Protein AF-A0A7Z9T781-F1 (afdb_monomer)

Sequence (310 aa):
MMVKPLVSTSNTAQNNGEEPPVSRTFLWSWCVSLIPILLGLHAVCFWGRGIVDREARAFILNYLADRPLAAILFDPSLNDWGAYQARELSYLVDYFDAQILAGLYSQGMLLFIPASGALGLALFMTVYSAGAIRLLRLDRVSTAMLLSLFLSSMVVQASSAIFYRSAKILVSLLLLTFLFQTISLVQIDRTRRPAVWMFALLFFVGLGMVLSDRQGLFFLLLFLSLYVLWVVASPPSFRPHPQTSLSISGACVAAVLVGTVYNQVIAPSLIRNLNGYDPDFSYQNLNLENLWSIIPWQQAGQMFLHQADL

pLDDT: mean 87.89, std 14.75, range [33.62, 98.62]

Mean predicted aligned error: 8.71 Å

Foldseek 3Di:
DDD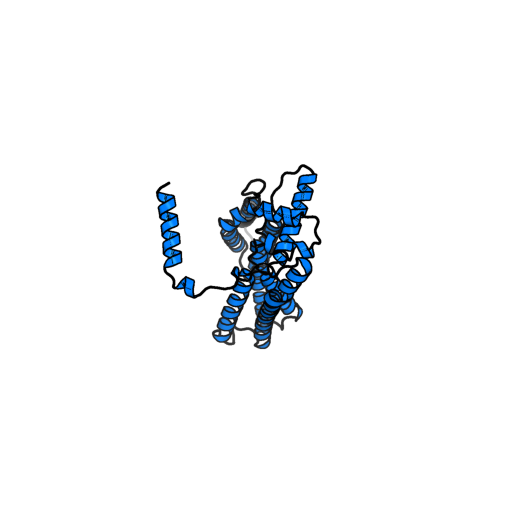DDDDDDDDPDDPDPDDDPPDPVVVVLVVLLCLLVVLLVLLQCVVPQFDQDPLNVQLLCLLPDPAPPLLSLLCCCRLVVLQDWLQSLLSVLLSVQSVVCVVCVVVVHSHQFRPLLSVLSVLQLVLQQCLCCPQVVDDSNVSSVVSSVVSPDPCSNHQSRYRSSSLVSQLSSLLSVLVSLLSVCFVVLVPDHDDPVSLVSNLVSLLSNLNNGVVSLVSLVVCLVVLVVCQVPDDPVRGGDPVSSCSNSVSSVNSNVVSVCCSPPVSQVSNCVSPVDGGDNPNVDDPPVVVVDCVVVVVVVVVVVVVVVD

Structure (mmCIF, N/CA/C/O backbone):
data_AF-A0A7Z9T781-F1
#
_entry.id   AF-A0A7Z9T781-F1
#
loop_
_atom_site.group_PDB
_atom_site.id
_atom_site.type_symbol
_atom_site.label_atom_id
_atom_site.label_alt_id
_atom_site.label_comp_id
_atom_site.label_asym_id
_atom_site.label_entity_id
_atom_site.label_seq_id
_atom_site.pdbx_PDB_ins_code
_atom_site.Cartn_x
_atom_site.Cartn_y
_atom_site.Cartn_z
_atom_site.occupancy
_atom_site.B_iso_or_equiv
_atom_site.auth_seq_id
_atom_site.auth_comp_id
_atom_site.auth_asym_id
_atom_site.auth_atom_id
_atom_site.pdbx_PDB_model_num
ATOM 1 N N . MET A 1 1 ? 74.665 6.367 -24.451 1.00 36.06 1 MET A N 1
ATOM 2 C CA . MET A 1 1 ? 75.238 7.703 -24.166 1.00 36.06 1 MET A CA 1
ATOM 3 C C . MET A 1 1 ? 74.064 8.623 -23.844 1.00 36.06 1 MET A C 1
ATOM 5 O O . MET A 1 1 ? 73.270 8.849 -24.739 1.00 36.06 1 MET A O 1
ATOM 9 N N . MET A 1 2 ? 73.710 8.929 -22.583 1.00 39.47 2 MET A N 1
ATOM 10 C CA . MET A 1 2 ? 74.419 9.819 -21.629 1.00 39.47 2 MET A CA 1
ATOM 11 C C . MET A 1 2 ? 74.893 11.089 -22.358 1.00 39.47 2 MET A C 1
ATOM 13 O O . MET A 1 2 ? 75.658 10.963 -23.302 1.00 39.47 2 MET A O 1
ATOM 17 N N . VAL A 1 3 ? 74.439 12.307 -22.042 1.00 36.44 3 VAL A N 1
ATOM 18 C CA . VAL A 1 3 ? 74.621 13.024 -20.766 1.00 36.44 3 VAL A CA 1
ATOM 19 C C . VAL A 1 3 ? 73.642 14.221 -20.694 1.00 36.44 3 VAL A C 1
ATOM 21 O O . VAL A 1 3 ? 73.500 14.959 -21.664 1.00 36.44 3 VAL A O 1
ATOM 24 N N . LYS A 1 4 ? 73.002 14.440 -19.534 1.00 37.22 4 LYS A N 1
ATOM 25 C CA . LYS A 1 4 ? 72.488 15.759 -19.095 1.00 37.22 4 LYS A CA 1
ATOM 26 C C . LYS A 1 4 ? 73.642 16.570 -18.493 1.00 37.22 4 LYS A C 1
ATOM 28 O O . LYS A 1 4 ? 74.481 15.965 -17.828 1.00 37.22 4 LYS A O 1
ATOM 33 N N . PRO A 1 5 ? 73.547 17.907 -18.485 1.00 48.28 5 PRO A N 1
ATOM 34 C CA . PRO A 1 5 ? 73.804 18.593 -17.223 1.00 48.28 5 PRO A CA 1
ATOM 35 C C . PRO A 1 5 ? 72.680 19.541 -16.785 1.00 48.28 5 PRO A C 1
ATOM 37 O O . PRO A 1 5 ? 71.941 20.111 -17.583 1.00 48.28 5 PRO A O 1
ATOM 40 N N . LEU A 1 6 ? 72.580 19.619 -15.457 1.00 38.97 6 LEU A N 1
ATOM 41 C CA . LEU A 1 6 ? 71.803 20.525 -14.613 1.00 38.97 6 LEU A CA 1
ATOM 42 C C . LEU A 1 6 ? 72.206 22.001 -14.789 1.00 38.97 6 LEU A C 1
ATOM 44 O O . LEU A 1 6 ? 73.343 22.277 -15.156 1.00 38.97 6 LEU A O 1
ATOM 48 N N . VAL A 1 7 ? 71.311 22.911 -14.371 1.00 38.75 7 VAL A N 1
ATOM 49 C CA . VAL A 1 7 ? 71.432 23.867 -13.227 1.00 38.75 7 VAL A CA 1
ATOM 50 C C . VAL A 1 7 ? 70.300 24.912 -13.392 1.00 38.75 7 VAL A C 1
ATOM 52 O O . VAL A 1 7 ? 70.184 25.514 -14.450 1.00 38.75 7 VAL A O 1
ATOM 55 N N . SER A 1 8 ? 69.270 24.893 -12.526 1.00 36.19 8 SER A N 1
ATOM 56 C CA . SER A 1 8 ? 69.010 25.806 -11.375 1.00 36.19 8 SER A CA 1
ATOM 57 C C . SER A 1 8 ? 68.773 27.266 -11.807 1.00 36.19 8 SER A C 1
ATOM 59 O O . SER A 1 8 ? 69.620 27.826 -12.484 1.00 36.19 8 SER A O 1
ATOM 61 N N . THR A 1 9 ? 67.661 27.932 -11.475 1.00 36.81 9 THR A N 1
ATOM 62 C CA . THR A 1 9 ? 67.331 28.350 -10.102 1.00 36.81 9 THR A CA 1
ATOM 63 C C . THR A 1 9 ? 65.843 28.670 -9.871 1.00 36.81 9 THR A C 1
ATOM 65 O O . THR A 1 9 ? 65.147 29.213 -10.721 1.00 36.81 9 THR A O 1
ATOM 68 N N . SER A 1 10 ? 65.411 28.343 -8.647 1.00 37.09 10 SER A N 1
ATOM 69 C CA . SER A 1 10 ? 64.439 29.037 -7.786 1.00 37.09 10 SER A CA 1
ATOM 70 C C . SER A 1 10 ? 63.125 29.564 -8.380 1.00 37.09 10 SER A C 1
ATOM 72 O O . SER A 1 10 ? 63.068 30.663 -8.921 1.00 37.09 10 SER A O 1
ATOM 74 N N . ASN A 1 11 ? 62.026 28.895 -8.030 1.00 33.62 11 ASN A N 1
ATOM 75 C CA . ASN A 1 11 ? 60.865 29.625 -7.530 1.00 33.62 11 ASN A CA 1
ATOM 76 C C . ASN A 1 11 ? 60.331 28.930 -6.277 1.00 33.62 11 ASN A C 1
ATOM 78 O O . ASN A 1 11 ? 59.650 27.909 -6.322 1.00 33.62 11 ASN A O 1
ATOM 82 N N . THR A 1 12 ? 60.707 29.506 -5.141 1.00 43.59 12 THR A N 1
ATOM 83 C CA . THR A 1 12 ? 60.041 29.384 -3.849 1.00 43.59 12 THR A CA 1
ATOM 84 C C . THR A 1 12 ? 58.611 29.905 -3.980 1.00 43.59 12 THR A C 1
ATOM 86 O O . THR A 1 12 ? 58.350 31.078 -3.729 1.00 43.59 12 THR A O 1
ATOM 89 N N . ALA A 1 13 ? 57.682 29.042 -4.385 1.00 40.69 13 ALA A N 1
ATOM 90 C CA . ALA A 1 13 ? 56.260 29.268 -4.177 1.00 40.69 13 ALA A CA 1
ATOM 91 C C . ALA A 1 13 ? 55.859 28.539 -2.894 1.00 40.69 13 ALA A C 1
ATOM 93 O O . ALA A 1 13 ? 55.728 27.319 -2.852 1.00 40.69 13 ALA A O 1
ATOM 94 N N . GLN A 1 14 ? 55.806 29.346 -1.839 1.00 38.28 14 GLN A N 1
ATOM 95 C CA . GLN A 1 14 ? 55.077 29.179 -0.590 1.00 38.28 14 GLN A CA 1
ATOM 96 C C . GLN A 1 14 ? 54.253 27.894 -0.453 1.00 38.28 14 GLN A C 1
ATOM 98 O O . GLN A 1 14 ? 53.193 27.715 -1.048 1.00 38.28 14 GLN A O 1
ATOM 103 N N . ASN A 1 15 ? 54.736 27.065 0.463 1.00 45.91 15 ASN A N 1
ATOM 104 C CA . ASN A 1 15 ? 53.968 26.066 1.177 1.00 45.91 15 ASN A CA 1
ATOM 105 C C . ASN A 1 15 ? 52.980 26.809 2.103 1.00 45.91 15 ASN A C 1
ATOM 107 O O . ASN A 1 15 ? 53.248 27.000 3.288 1.00 45.91 15 ASN A O 1
ATOM 111 N N . ASN A 1 16 ? 51.884 27.325 1.542 1.00 38.62 16 ASN A N 1
ATOM 112 C CA . ASN A 1 16 ? 50.759 27.807 2.334 1.00 38.62 16 ASN A CA 1
ATOM 113 C C . ASN A 1 16 ? 49.963 26.574 2.749 1.00 38.62 16 ASN A C 1
ATOM 115 O O . ASN A 1 16 ? 49.390 25.891 1.903 1.00 38.62 16 ASN A O 1
ATOM 119 N N . GLY A 1 17 ? 49.985 26.273 4.047 1.00 45.75 17 GLY A N 1
ATOM 120 C CA . GLY A 1 17 ? 49.171 25.238 4.673 1.00 45.75 17 GLY A CA 1
ATOM 121 C C . GLY A 1 17 ? 47.685 25.570 4.595 1.00 45.75 17 GLY A C 1
ATOM 122 O O . GLY A 1 17 ? 47.066 25.893 5.602 1.00 45.75 17 GLY A O 1
ATOM 123 N N . GLU A 1 18 ? 47.113 25.498 3.399 1.00 43.81 18 GLU A N 1
ATOM 124 C CA . GLU A 1 18 ? 45.681 25.327 3.237 1.00 43.81 18 GLU A CA 1
ATOM 125 C C . GLU A 1 18 ? 45.396 23.842 3.442 1.00 43.81 18 GLU A C 1
ATOM 127 O O . GLU A 1 18 ? 45.729 22.994 2.610 1.00 43.81 18 GLU A O 1
ATOM 132 N N . GLU A 1 19 ? 44.815 23.518 4.599 1.00 52.31 19 GLU A N 1
ATOM 133 C CA . GLU A 1 19 ? 44.080 22.269 4.762 1.00 52.31 19 GLU A CA 1
ATOM 134 C C . GLU A 1 19 ? 43.200 22.065 3.517 1.00 52.31 19 GLU A C 1
ATOM 136 O O . GLU A 1 19 ? 42.568 23.028 3.06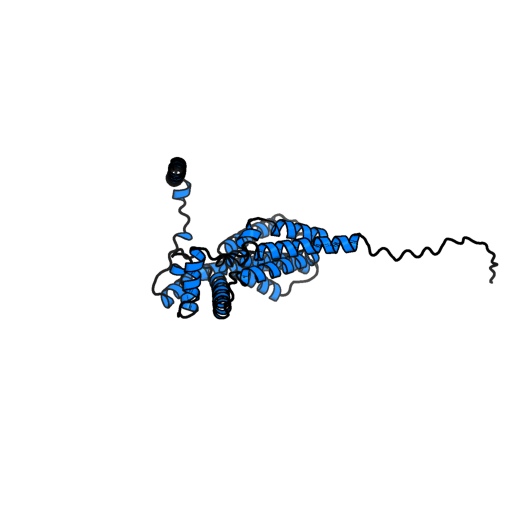2 1.00 52.31 19 GLU A O 1
ATOM 141 N N . PRO A 1 20 ? 43.151 20.852 2.929 1.00 49.38 20 PRO A N 1
ATOM 142 C CA . PRO A 1 20 ? 42.294 20.613 1.777 1.00 49.38 20 PRO A CA 1
ATOM 143 C C . PRO A 1 20 ? 40.885 21.057 2.172 1.00 49.38 20 PRO A C 1
ATOM 145 O O . PRO A 1 20 ? 40.420 20.635 3.235 1.00 49.38 20 PRO A O 1
ATOM 148 N N . PRO A 1 21 ? 40.209 21.921 1.391 1.00 51.44 21 PRO A N 1
ATOM 149 C CA . PRO A 1 21 ? 38.931 22.467 1.803 1.00 51.44 21 PRO A CA 1
ATOM 150 C C . PRO A 1 21 ? 38.000 21.284 2.014 1.00 51.44 21 PRO A C 1
ATOM 152 O O . PRO A 1 21 ? 37.588 20.638 1.047 1.00 51.44 21 PRO A O 1
ATOM 155 N N . VAL A 1 22 ? 37.689 20.970 3.275 1.00 53.59 22 VAL A N 1
ATOM 156 C CA . VAL A 1 22 ? 36.595 20.067 3.613 1.00 53.59 22 VAL A CA 1
ATOM 157 C C . VAL A 1 22 ? 35.372 20.747 3.025 1.00 53.59 22 VAL A C 1
ATOM 159 O O . VAL A 1 22 ? 34.900 21.786 3.482 1.00 53.59 22 VAL A O 1
ATOM 162 N N . SER A 1 23 ? 35.028 20.243 1.848 1.00 55.91 23 SER A N 1
ATOM 163 C CA . SER A 1 23 ? 34.447 21.049 0.789 1.00 55.91 23 SER A CA 1
ATOM 164 C C . SER A 1 23 ? 33.097 21.606 1.220 1.00 55.91 23 SER A C 1
ATOM 166 O O . SER A 1 23 ? 32.270 20.882 1.775 1.00 55.91 23 SER A O 1
ATOM 168 N N . ARG A 1 24 ? 32.832 22.886 0.939 1.00 60.41 24 ARG A N 1
ATOM 169 C CA . ARG A 1 24 ? 31.509 23.501 1.162 1.00 60.41 24 ARG A CA 1
ATOM 170 C C . ARG A 1 24 ? 30.367 22.651 0.577 1.00 60.41 24 ARG A C 1
ATOM 172 O O . ARG A 1 24 ? 29.268 22.638 1.119 1.00 60.41 24 ARG A O 1
ATOM 179 N N . THR A 1 25 ? 30.646 21.889 -0.480 1.00 64.94 25 THR A N 1
ATOM 180 C CA . THR A 1 25 ? 29.753 20.907 -1.109 1.00 64.94 25 THR A CA 1
ATOM 181 C C . THR A 1 25 ? 29.435 19.693 -0.226 1.00 64.94 25 THR A C 1
ATOM 183 O O . THR A 1 25 ? 28.304 19.210 -0.257 1.00 64.94 25 THR A O 1
ATOM 186 N N . PHE A 1 26 ? 30.373 19.216 0.596 1.00 69.75 26 PHE A N 1
ATOM 187 C CA . PHE A 1 26 ? 30.135 18.130 1.552 1.00 69.75 26 PHE A CA 1
ATOM 188 C C . PHE A 1 26 ? 29.195 18.574 2.678 1.00 69.75 26 PHE A C 1
ATOM 190 O O . PHE A 1 26 ? 28.173 17.929 2.902 1.00 69.75 26 PHE A O 1
ATOM 197 N N . LEU A 1 27 ? 29.480 19.711 3.324 1.00 74.81 27 LEU A N 1
ATOM 198 C CA . LEU A 1 27 ? 28.614 20.283 4.366 1.00 74.81 27 LEU A CA 1
ATOM 199 C C . LEU A 1 27 ? 27.205 20.585 3.833 1.00 74.81 27 LEU A C 1
ATOM 201 O O . LEU A 1 27 ? 26.216 20.236 4.471 1.00 74.81 27 LEU A O 1
ATOM 205 N N . TRP A 1 28 ? 27.106 21.145 2.624 1.00 79.50 28 TRP A N 1
ATOM 206 C CA . TRP A 1 28 ? 25.825 21.396 1.962 1.00 79.50 28 TRP A CA 1
ATOM 207 C C . TRP A 1 28 ? 25.012 20.115 1.730 1.00 79.50 28 TRP A C 1
ATOM 209 O O . TRP A 1 28 ? 23.820 20.072 2.036 1.00 79.50 28 TRP A O 1
ATOM 219 N N . SER A 1 29 ? 25.652 19.040 1.257 1.00 76.69 29 SER A N 1
ATOM 220 C CA . SER A 1 29 ? 24.980 17.751 1.057 1.00 76.69 29 SER A CA 1
ATOM 221 C C . SER A 1 29 ? 24.452 17.155 2.365 1.00 76.69 29 SER A C 1
ATOM 223 O O . SER A 1 29 ? 23.397 16.516 2.349 1.00 76.69 29 SER A O 1
ATOM 225 N N . TRP A 1 30 ? 25.159 17.342 3.482 1.00 80.38 30 TRP A N 1
ATOM 226 C CA . TRP A 1 30 ? 24.695 16.901 4.800 1.00 80.38 30 TRP A CA 1
ATOM 227 C C . TRP A 1 30 ? 23.497 17.715 5.278 1.00 80.38 30 TRP A C 1
ATOM 229 O O . TRP A 1 30 ? 22.483 17.126 5.649 1.00 80.38 30 TRP A O 1
ATOM 239 N N . CYS A 1 31 ? 23.565 19.046 5.186 1.00 83.38 31 CYS A N 1
ATOM 240 C CA . CYS A 1 31 ? 22.454 19.927 5.552 1.00 83.38 31 CYS A CA 1
ATOM 241 C C . CYS A 1 31 ? 21.182 19.602 4.759 1.00 83.38 31 CYS A C 1
ATOM 243 O O . CYS A 1 31 ? 20.104 19.483 5.335 1.00 83.38 31 CYS A O 1
ATOM 245 N N . VAL A 1 32 ? 21.308 19.381 3.449 1.00 88.25 32 VAL A N 1
ATOM 246 C CA . VAL A 1 32 ? 20.175 19.012 2.590 1.00 88.25 32 VAL A CA 1
ATOM 247 C C . VAL A 1 32 ? 19.591 17.644 2.961 1.00 88.25 32 VAL A C 1
ATOM 249 O O . VAL A 1 32 ? 18.375 17.469 2.935 1.00 88.25 32 VAL A O 1
ATOM 252 N N . SER A 1 33 ? 20.430 16.683 3.356 1.00 86.62 33 SER A N 1
ATOM 253 C CA . SER A 1 33 ? 19.971 15.340 3.745 1.00 86.62 33 SER A CA 1
ATOM 254 C C . SER A 1 33 ? 19.210 15.327 5.079 1.00 86.62 33 SER A C 1
ATOM 256 O O . SER A 1 33 ? 18.437 14.404 5.325 1.00 86.62 33 SER A O 1
ATOM 258 N N . LEU A 1 34 ? 19.385 16.350 5.926 1.00 92.56 34 LEU A N 1
ATOM 259 C CA . LEU A 1 34 ? 18.652 16.490 7.190 1.00 92.56 34 LEU A CA 1
ATOM 260 C C . LEU A 1 34 ? 17.208 16.962 6.995 1.00 92.56 34 LEU A C 1
ATOM 262 O O . LEU A 1 34 ? 16.340 16.580 7.773 1.00 92.56 34 LEU A O 1
ATOM 266 N N . ILE A 1 35 ? 16.926 17.749 5.954 1.00 94.94 35 ILE A N 1
ATOM 267 C CA . ILE A 1 35 ? 15.589 18.309 5.695 1.00 94.94 35 ILE A CA 1
ATOM 268 C C . ILE A 1 35 ? 14.496 17.226 5.630 1.00 94.94 35 ILE A C 1
ATOM 270 O O . ILE A 1 35 ? 13.528 17.337 6.385 1.00 94.94 35 ILE A O 1
ATOM 274 N N . PRO A 1 36 ? 14.614 16.155 4.815 1.00 96.00 36 PRO A N 1
ATOM 275 C CA . PRO A 1 36 ? 13.577 15.129 4.773 1.00 96.00 36 PRO A CA 1
ATOM 276 C C . PRO A 1 36 ? 13.447 14.374 6.105 1.00 96.00 36 PRO A C 1
ATOM 278 O O . PRO A 1 36 ? 12.346 13.968 6.458 1.00 96.00 36 PRO A O 1
ATOM 281 N N . ILE A 1 37 ? 14.529 14.226 6.880 1.00 95.56 37 ILE A N 1
ATOM 282 C CA . ILE A 1 37 ? 14.480 13.619 8.223 1.00 95.56 37 ILE A CA 1
ATOM 283 C C . ILE A 1 37 ? 13.648 14.489 9.165 1.00 95.56 37 ILE A C 1
ATOM 285 O O . ILE A 1 37 ? 12.747 13.982 9.828 1.00 95.56 37 ILE A O 1
ATOM 289 N N . LEU A 1 38 ? 13.899 15.798 9.186 1.00 95.88 38 LEU A N 1
ATOM 290 C CA . LEU A 1 38 ? 13.145 16.742 10.010 1.00 95.88 38 LEU A CA 1
ATOM 291 C C . LEU A 1 38 ? 11.669 16.800 9.603 1.00 95.88 38 LEU A C 1
ATOM 293 O O . LEU A 1 38 ? 10.805 16.790 10.474 1.00 95.88 38 LEU A O 1
ATOM 297 N N . LEU A 1 39 ? 11.367 16.796 8.301 1.00 96.12 39 LEU A N 1
ATOM 298 C CA . LEU A 1 39 ? 9.987 16.761 7.805 1.00 96.12 39 LEU A CA 1
ATOM 299 C C . LEU A 1 39 ? 9.278 15.444 8.142 1.00 96.12 39 LEU A C 1
ATOM 301 O O . LEU A 1 39 ? 8.095 15.465 8.473 1.00 96.12 39 LEU A O 1
ATOM 305 N N . GLY A 1 40 ? 9.983 14.311 8.077 1.00 94.69 40 GLY A N 1
ATOM 306 C CA . GLY A 1 40 ? 9.448 13.011 8.483 1.00 94.69 40 GLY A CA 1
ATOM 307 C C . GLY A 1 40 ? 9.147 12.958 9.982 1.00 94.69 40 GLY A C 1
ATOM 308 O O . GLY A 1 40 ? 8.057 12.554 10.377 1.00 94.69 40 GLY A O 1
ATOM 309 N N . LEU A 1 41 ? 10.072 13.444 10.817 1.00 94.25 41 LEU A N 1
ATOM 310 C CA . LEU A 1 41 ? 9.856 13.576 12.261 1.00 94.25 41 LEU A CA 1
ATOM 311 C C . LEU A 1 41 ? 8.692 14.520 12.573 1.00 94.25 41 LEU A C 1
ATOM 313 O O . LEU A 1 41 ? 7.859 14.205 13.418 1.00 94.25 41 LEU A O 1
ATOM 317 N N . HIS A 1 42 ? 8.601 15.648 11.868 1.00 94.38 42 HIS A N 1
ATOM 318 C CA . HIS A 1 42 ? 7.492 16.580 12.025 1.00 94.38 42 HIS A CA 1
ATOM 319 C C . HIS A 1 42 ? 6.154 15.941 11.639 1.00 94.38 42 HIS A C 1
ATOM 321 O O . HIS A 1 42 ? 5.194 16.124 12.369 1.00 94.38 42 HIS A O 1
ATOM 327 N N . ALA A 1 43 ? 6.086 15.130 10.577 1.00 92.12 43 ALA A N 1
ATOM 328 C CA . ALA A 1 43 ? 4.853 14.435 10.194 1.00 92.12 43 ALA A CA 1
ATOM 329 C C . ALA A 1 43 ? 4.375 13.458 11.280 1.00 92.12 43 ALA A C 1
ATOM 331 O O . ALA A 1 43 ? 3.185 13.366 11.573 1.00 92.12 43 ALA A O 1
ATOM 332 N N . VAL A 1 44 ? 5.311 12.745 11.911 1.00 91.00 44 VAL A N 1
ATOM 333 C CA . VAL A 1 44 ? 5.019 11.815 13.012 1.00 91.00 44 VAL A CA 1
ATOM 334 C C . VAL A 1 44 ? 4.594 12.565 14.281 1.00 91.00 44 VAL A C 1
ATOM 336 O O . VAL A 1 44 ? 3.702 12.118 14.998 1.00 91.00 44 VAL A O 1
ATOM 339 N N . CYS A 1 45 ? 5.187 13.731 14.537 1.00 90.69 45 CYS A N 1
ATOM 340 C CA . CYS A 1 45 ? 4.916 14.557 15.714 1.00 90.69 45 CYS A CA 1
ATOM 341 C C . CYS A 1 45 ? 3.916 15.697 15.455 1.00 90.69 45 CYS A C 1
ATOM 343 O O . CYS A 1 45 ? 3.752 16.554 16.323 1.00 90.69 45 CYS A O 1
ATOM 345 N N . PHE A 1 46 ? 3.253 15.739 14.294 1.00 89.69 46 PHE A N 1
ATOM 346 C CA . PHE A 1 46 ? 2.456 16.893 13.851 1.00 89.69 46 PHE A CA 1
ATOM 347 C C . PHE A 1 46 ? 1.342 17.227 14.848 1.00 89.69 46 PHE A C 1
ATOM 349 O O . PHE A 1 46 ? 1.148 18.377 15.233 1.00 89.69 46 PHE A O 1
ATOM 356 N N . TRP A 1 47 ? 0.663 16.189 15.341 1.00 87.81 47 TRP A N 1
ATOM 357 C CA . TRP A 1 47 ? -0.371 16.281 16.376 1.00 87.81 47 TRP A CA 1
ATOM 358 C C . TRP A 1 47 ? 0.197 16.173 17.803 1.00 87.81 47 TRP A C 1
ATOM 360 O O . TRP A 1 47 ? -0.502 15.792 18.740 1.00 87.81 47 TRP A O 1
ATOM 370 N N . GLY A 1 48 ? 1.491 16.447 17.988 1.00 88.12 48 GLY A N 1
ATOM 371 C CA . GLY A 1 48 ? 2.217 16.296 19.246 1.00 88.12 48 GLY A CA 1
ATOM 372 C C . GLY A 1 48 ? 2.386 14.831 19.640 1.00 88.12 48 GLY A C 1
ATOM 373 O O . GLY A 1 48 ? 3.414 14.220 19.367 1.00 88.12 48 GLY A O 1
ATOM 374 N N . ARG A 1 49 ? 1.368 14.264 20.292 1.00 83.88 49 ARG A N 1
ATOM 375 C CA . ARG A 1 49 ? 1.352 12.864 20.750 1.00 83.88 49 ARG A CA 1
ATOM 376 C C . ARG A 1 49 ? 0.500 11.955 19.863 1.00 83.88 49 ARG A C 1
ATOM 378 O O . ARG A 1 49 ? 0.265 10.820 20.252 1.00 83.88 49 ARG A O 1
ATOM 385 N N . GLY A 1 50 ? 0.064 12.440 18.701 1.00 82.00 50 GLY A N 1
ATOM 386 C CA . GLY A 1 50 ? -0.879 11.754 17.816 1.00 82.00 50 GLY A CA 1
ATOM 387 C C . GLY A 1 50 ? -2.335 12.053 18.169 1.00 82.00 50 GLY A C 1
ATOM 388 O O . GLY A 1 50 ? -2.623 12.653 19.208 1.00 82.00 50 GLY A O 1
ATOM 389 N N . ILE A 1 51 ? -3.252 11.672 17.279 1.00 84.31 51 ILE A N 1
ATOM 390 C CA . ILE A 1 51 ? -4.682 11.965 17.418 1.00 84.31 51 ILE A CA 1
ATOM 391 C C . ILE A 1 51 ? -5.526 10.694 17.302 1.00 84.31 51 ILE A C 1
ATOM 393 O O . ILE A 1 51 ? -5.338 9.866 16.409 1.00 84.31 51 ILE A O 1
ATOM 397 N N . VAL A 1 52 ? -6.486 10.568 18.217 1.00 83.12 52 VAL A N 1
ATOM 398 C CA . VAL A 1 52 ? -7.555 9.566 18.176 1.00 83.12 52 VAL A CA 1
ATOM 399 C C . VAL A 1 52 ? -8.858 10.331 18.018 1.00 83.12 52 VAL A C 1
ATOM 401 O O . VAL A 1 52 ? -9.355 10.933 18.970 1.00 83.12 52 VAL A O 1
ATOM 404 N N . ASP A 1 53 ? -9.381 10.361 16.799 1.00 84.69 53 ASP A N 1
ATOM 405 C CA . ASP A 1 53 ? -10.682 10.958 16.526 1.00 84.69 53 ASP A CA 1
ATOM 406 C C . ASP A 1 53 ? -11.829 9.985 16.876 1.00 84.69 53 ASP A C 1
ATOM 408 O O . ASP A 1 53 ? -11.638 8.895 17.433 1.00 84.69 53 ASP A O 1
ATOM 412 N N . ARG A 1 54 ? -13.064 10.403 16.587 1.00 85.00 54 ARG A N 1
ATOM 413 C CA . ARG A 1 54 ? -14.260 9.601 16.872 1.00 85.00 54 ARG A CA 1
ATOM 414 C C . ARG A 1 54 ? -14.274 8.276 16.101 1.00 85.00 54 ARG A C 1
ATOM 416 O O . ARG A 1 54 ? -14.759 7.283 16.639 1.00 85.00 54 ARG A O 1
ATOM 423 N N . GLU A 1 55 ? -13.772 8.277 14.872 1.00 84.19 55 GLU A N 1
ATOM 424 C CA . GLU A 1 55 ? -13.707 7.106 13.998 1.00 84.19 55 GLU A CA 1
ATOM 425 C C . GLU A 1 55 ? -12.642 6.121 14.503 1.00 84.19 55 GLU A C 1
ATOM 427 O O . GLU A 1 55 ? -12.959 4.965 14.784 1.00 84.19 55 GLU A O 1
ATOM 432 N N . ALA A 1 56 ? -11.431 6.613 14.781 1.00 85.94 56 ALA A N 1
ATOM 433 C CA . ALA A 1 56 ? -10.336 5.862 15.388 1.00 85.94 56 ALA A CA 1
ATOM 434 C C . ALA A 1 56 ? -10.772 5.123 16.648 1.00 85.94 56 ALA A C 1
ATOM 436 O O . ALA A 1 56 ? -10.429 3.959 16.845 1.00 85.94 56 ALA A O 1
ATOM 437 N N . ARG A 1 57 ? -11.551 5.792 17.504 1.00 88.38 57 ARG A N 1
ATOM 438 C CA . ARG A 1 57 ? -12.046 5.194 18.742 1.00 88.38 57 ARG A CA 1
ATOM 439 C C . ARG A 1 57 ? -12.908 3.960 18.475 1.00 88.38 57 ARG A C 1
ATOM 441 O O . ARG A 1 57 ? -12.761 2.977 19.196 1.00 88.38 57 ARG A O 1
ATOM 448 N N . ALA A 1 58 ? -13.795 4.001 17.481 1.00 88.62 58 ALA A N 1
ATOM 449 C CA . ALA A 1 58 ? -14.652 2.863 17.152 1.00 88.62 58 ALA A CA 1
ATOM 450 C C . ALA A 1 58 ? -13.817 1.653 16.704 1.00 88.62 58 ALA A C 1
ATOM 452 O O . ALA A 1 58 ? -14.030 0.544 17.192 1.00 88.62 58 ALA A O 1
ATOM 453 N N . PHE A 1 59 ? -12.810 1.886 15.861 1.00 90.62 59 PHE A N 1
ATOM 454 C CA . PHE A 1 59 ? -11.928 0.829 15.371 1.00 90.62 59 PHE A CA 1
ATOM 455 C C . PHE A 1 59 ? -11.022 0.259 16.464 1.00 90.62 59 PHE A C 1
ATOM 457 O O . PHE A 1 59 ? -10.935 -0.956 16.611 1.00 90.62 59 PHE A O 1
ATOM 464 N N . ILE A 1 60 ? -10.407 1.110 17.293 1.00 91.31 60 ILE A N 1
ATOM 465 C CA . ILE A 1 60 ? -9.568 0.666 18.418 1.00 91.31 60 ILE A CA 1
ATOM 466 C C . ILE A 1 60 ? -10.370 -0.224 19.373 1.00 91.31 60 ILE A C 1
ATOM 468 O O . ILE A 1 60 ? -9.867 -1.255 19.811 1.00 91.31 60 ILE A O 1
ATOM 472 N N . LEU A 1 61 ? -11.625 0.132 19.670 1.00 91.81 61 LEU A N 1
ATOM 473 C CA . LEU A 1 61 ? -12.487 -0.699 20.513 1.00 91.81 61 LEU A CA 1
ATOM 474 C C . LEU A 1 61 ? -12.754 -2.075 19.892 1.00 91.81 61 LEU A C 1
ATOM 476 O O . LEU A 1 61 ? -12.762 -3.060 20.625 1.00 91.81 61 LEU A O 1
ATOM 480 N N . ASN A 1 62 ? -12.926 -2.163 18.569 1.00 93.62 62 ASN A N 1
ATOM 481 C CA . ASN A 1 62 ? -13.040 -3.453 17.888 1.00 93.62 62 ASN A CA 1
ATOM 482 C C . ASN A 1 62 ? -11.729 -4.256 17.957 1.00 93.62 62 ASN A C 1
ATOM 484 O O . ASN A 1 62 ? -11.746 -5.436 18.295 1.00 93.62 62 ASN A O 1
ATOM 488 N N . TYR A 1 63 ? -10.583 -3.624 17.693 1.00 94.81 63 TYR A N 1
ATOM 489 C CA . TYR A 1 63 ? -9.279 -4.300 17.694 1.00 94.81 63 TYR A CA 1
ATOM 490 C C . TYR A 1 63 ? -8.822 -4.778 19.076 1.00 94.81 63 TYR A C 1
ATOM 492 O O . TYR A 1 63 ? -8.004 -5.693 19.165 1.00 94.81 63 TYR A O 1
ATOM 500 N N . LEU A 1 64 ? -9.343 -4.172 20.142 1.00 94.56 64 LEU A N 1
ATOM 501 C CA . LEU A 1 64 ? -9.101 -4.573 21.528 1.00 94.56 64 LEU A CA 1
ATOM 502 C C . LEU A 1 64 ? -10.214 -5.464 22.100 1.00 94.56 64 LEU A C 1
ATOM 504 O O . LEU A 1 64 ? -10.160 -5.815 23.279 1.00 94.56 64 LEU A O 1
ATOM 508 N N . ALA A 1 65 ? -11.228 -5.814 21.304 1.00 93.62 65 ALA A N 1
ATOM 509 C CA . ALA A 1 65 ? -12.299 -6.692 21.748 1.00 93.62 65 ALA A CA 1
ATOM 510 C C . ALA A 1 65 ? -11.779 -8.114 21.996 1.00 93.62 65 ALA A C 1
ATOM 512 O O . ALA A 1 65 ? -10.912 -8.613 21.278 1.00 93.62 65 ALA A O 1
ATOM 513 N N . ASP A 1 66 ? -12.366 -8.796 22.980 1.00 93.56 66 ASP A N 1
ATOM 514 C CA . ASP A 1 66 ? -12.070 -10.199 23.283 1.00 93.56 66 ASP A CA 1
ATOM 515 C C . ASP A 1 66 ? -12.761 -11.127 22.268 1.00 93.56 66 ASP A C 1
ATOM 517 O O . ASP A 1 66 ? -13.792 -11.748 22.528 1.00 93.56 66 ASP A O 1
ATOM 521 N N . ARG A 1 67 ? -12.243 -11.123 21.037 1.00 93.88 67 ARG A N 1
ATOM 522 C CA . ARG A 1 67 ? -12.728 -11.917 19.904 1.00 93.88 67 ARG A CA 1
ATOM 523 C C . ARG A 1 67 ? -11.544 -12.554 19.174 1.00 93.88 67 ARG A C 1
ATOM 525 O O . ARG A 1 67 ? -10.447 -11.996 19.169 1.00 93.88 67 ARG A O 1
ATOM 532 N N . PRO A 1 68 ? -11.742 -13.698 18.496 1.00 95.25 68 PRO A N 1
ATOM 533 C CA . PRO A 1 68 ? -10.701 -14.276 17.654 1.00 95.25 68 PRO A CA 1
ATOM 534 C C . PRO A 1 68 ? -10.219 -13.273 16.598 1.00 95.25 68 PRO A C 1
ATOM 536 O O . PRO A 1 68 ? -11.041 -12.645 15.931 1.00 95.25 68 PRO A O 1
ATOM 539 N N . LEU A 1 69 ? -8.900 -13.180 16.384 1.00 95.88 69 LEU A N 1
ATOM 540 C CA . LEU A 1 69 ? -8.293 -12.229 15.439 1.00 95.88 69 LEU A CA 1
ATOM 541 C C . LEU A 1 69 ? -8.954 -12.274 14.055 1.00 95.88 69 LEU A C 1
ATOM 543 O O . LEU A 1 69 ? -9.282 -11.238 13.494 1.00 95.88 69 LEU A O 1
ATOM 547 N N . ALA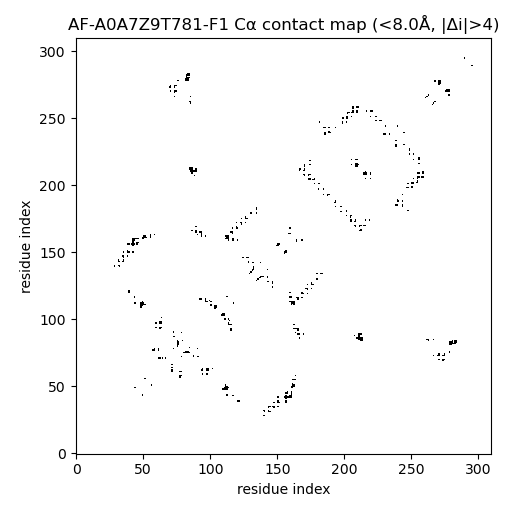 A 1 70 ? -9.202 -13.470 13.515 1.00 95.81 70 ALA A N 1
ATOM 548 C CA . ALA A 1 70 ? -9.865 -13.606 12.221 1.00 95.81 70 ALA A CA 1
ATOM 549 C C . ALA A 1 70 ? -11.267 -12.969 12.218 1.00 95.81 70 ALA A C 1
ATOM 551 O O . ALA A 1 70 ? -11.613 -12.273 11.273 1.00 95.81 70 ALA A O 1
ATOM 552 N N . ALA A 1 71 ? -12.053 -13.146 13.283 1.00 95.19 71 ALA A N 1
ATOM 553 C CA . ALA A 1 71 ? -13.373 -12.532 13.379 1.00 95.19 71 ALA A CA 1
ATOM 554 C C . ALA A 1 71 ? -13.282 -11.001 13.429 1.00 95.19 71 ALA A C 1
ATOM 556 O O . ALA A 1 71 ? -14.111 -10.352 12.810 1.00 95.19 71 ALA A O 1
ATOM 557 N N . ILE A 1 72 ? -12.261 -10.443 14.093 1.00 95.75 72 ILE A N 1
ATOM 558 C CA . ILE A 1 72 ? -11.998 -8.994 14.155 1.00 95.75 72 ILE A CA 1
ATOM 559 C C . ILE A 1 72 ? -11.610 -8.436 12.780 1.00 95.75 72 ILE A C 1
ATOM 561 O O . ILE A 1 72 ? -12.132 -7.403 12.366 1.00 95.75 72 ILE A O 1
ATOM 565 N N . LEU A 1 73 ? -10.687 -9.098 12.074 1.00 95.50 73 LEU A N 1
ATOM 566 C CA . LEU A 1 73 ? -10.196 -8.632 10.773 1.00 95.50 73 LEU A CA 1
ATOM 567 C C . LEU A 1 73 ? -11.289 -8.705 9.704 1.00 95.50 73 LEU A C 1
ATOM 569 O O . LEU A 1 73 ? -11.457 -7.770 8.931 1.00 95.50 73 LEU A O 1
ATOM 573 N N . PHE A 1 74 ? -12.067 -9.785 9.688 1.00 95.94 74 PHE A N 1
ATOM 574 C CA . PHE A 1 74 ? -13.148 -9.995 8.726 1.00 95.94 74 PHE A CA 1
ATOM 575 C C . PHE A 1 74 ? -14.489 -9.419 9.217 1.00 95.94 74 PHE A C 1
ATOM 577 O O . PHE A 1 74 ? -15.533 -10.037 9.020 1.00 95.94 74 PHE A O 1
ATOM 584 N N . ASP A 1 75 ? -14.480 -8.247 9.860 1.00 94.31 75 ASP A N 1
ATOM 585 C CA . ASP A 1 75 ? -15.687 -7.568 10.356 1.00 94.31 75 ASP A CA 1
ATOM 586 C C . ASP A 1 75 ? -15.888 -6.182 9.714 1.00 94.31 75 ASP A C 1
ATOM 588 O O . ASP A 1 75 ? -15.646 -5.154 10.356 1.00 94.31 75 ASP A O 1
ATOM 592 N N . PRO A 1 76 ? -16.336 -6.105 8.446 1.00 92.06 76 PRO A N 1
ATOM 593 C CA . PRO A 1 76 ? -16.593 -4.820 7.794 1.00 92.06 76 PRO A CA 1
ATOM 594 C C . PRO A 1 76 ? -17.667 -3.982 8.497 1.00 92.06 76 PRO A C 1
ATOM 596 O O . PRO A 1 76 ? -17.647 -2.760 8.369 1.00 92.06 76 PRO A O 1
ATOM 599 N N . SER A 1 77 ? -18.575 -4.588 9.273 1.00 91.19 77 SER A N 1
ATOM 600 C CA . SER A 1 77 ? -19.559 -3.839 10.067 1.00 91.19 77 SER A CA 1
ATOM 601 C C . SER A 1 77 ? -18.890 -2.866 11.041 1.00 91.19 77 SER A C 1
ATOM 603 O O . SER A 1 77 ? -19.343 -1.729 11.187 1.00 91.19 77 SER A O 1
ATOM 605 N N . LEU A 1 78 ? -17.764 -3.279 11.628 1.00 91.19 78 LEU A N 1
ATOM 606 C CA . LEU A 1 78 ? -17.003 -2.478 12.578 1.00 91.19 78 LEU A CA 1
ATOM 607 C C . LEU A 1 78 ? -15.809 -1.772 11.939 1.00 91.19 78 LEU A C 1
ATOM 609 O O . LEU A 1 78 ? -15.517 -0.658 12.352 1.00 91.19 78 LEU A O 1
ATOM 613 N N . ASN A 1 79 ? -15.161 -2.363 10.930 1.00 90.81 79 ASN A N 1
ATOM 614 C CA . ASN A 1 79 ? -13.949 -1.805 10.310 1.00 90.81 79 ASN A CA 1
ATOM 615 C C . ASN A 1 79 ? -14.228 -0.848 9.132 1.00 90.81 79 ASN A C 1
ATOM 617 O O . ASN A 1 79 ? -13.358 -0.060 8.765 1.00 90.81 79 ASN A O 1
ATOM 621 N N . ASP A 1 80 ? -15.430 -0.894 8.548 1.00 88.31 80 ASP A N 1
ATOM 622 C CA . ASP A 1 80 ? -15.852 -0.046 7.419 1.00 88.31 80 ASP A CA 1
ATOM 623 C C . ASP A 1 80 ? -17.262 0.547 7.599 1.00 88.31 80 ASP A C 1
ATOM 625 O O . ASP A 1 80 ? -17.883 0.976 6.626 1.00 88.31 80 ASP A O 1
ATOM 629 N N . TRP A 1 81 ? -17.822 0.521 8.811 1.00 88.75 81 TRP A N 1
ATOM 630 C CA . TRP A 1 81 ? -19.224 0.902 9.057 1.00 88.75 81 TRP A CA 1
ATOM 631 C C . TRP A 1 81 ? -20.230 0.155 8.165 1.00 88.75 81 TRP A C 1
ATOM 633 O O . TRP A 1 81 ? -21.221 0.717 7.703 1.00 88.75 81 TRP A O 1
ATOM 643 N N . GLY A 1 82 ? -19.954 -1.121 7.893 1.00 89.00 82 GLY A N 1
ATOM 644 C CA . GLY A 1 82 ? -20.771 -1.994 7.047 1.00 89.00 82 GLY A CA 1
ATOM 645 C C . GLY A 1 82 ? -20.395 -1.967 5.569 1.00 89.00 82 GLY A C 1
ATOM 646 O O . GLY A 1 82 ? -20.691 -2.926 4.864 1.00 89.00 82 GLY A O 1
ATOM 647 N N . ALA A 1 83 ? -19.687 -0.938 5.104 1.00 90.25 83 ALA A N 1
ATOM 648 C CA . ALA A 1 83 ? -19.364 -0.745 3.695 1.00 90.25 83 ALA A CA 1
ATOM 649 C C . ALA A 1 83 ? -18.130 -1.555 3.265 1.00 90.25 83 ALA A C 1
ATOM 651 O O . ALA A 1 83 ? -17.046 -1.002 3.122 1.00 90.25 83 ALA A O 1
ATOM 652 N N . TYR A 1 84 ? -18.289 -2.856 3.022 1.00 93.50 84 TYR A N 1
ATOM 653 C CA . TYR A 1 84 ? -17.189 -3.802 2.797 1.00 93.50 84 TYR A CA 1
ATOM 654 C C . TYR A 1 84 ? -16.180 -3.388 1.706 1.00 93.50 84 TYR A C 1
ATOM 656 O O . TYR A 1 84 ? -16.545 -3.256 0.531 1.00 93.50 84 TYR A O 1
ATOM 664 N N . GLN A 1 85 ? -14.888 -3.260 2.061 1.00 91.44 85 GLN A N 1
ATOM 665 C CA . GLN A 1 85 ? -13.824 -2.800 1.146 1.00 91.44 85 GLN A CA 1
ATOM 666 C C . GLN A 1 85 ? -12.721 -3.788 0.758 1.00 91.44 85 GLN A C 1
ATOM 668 O O . GLN A 1 85 ? -11.945 -3.434 -0.131 1.00 91.44 85 GLN A O 1
ATOM 673 N N . ALA A 1 86 ? -12.677 -4.991 1.338 1.00 92.06 86 ALA A N 1
ATOM 674 C CA . ALA A 1 86 ? -11.623 -5.991 1.104 1.00 92.06 86 ALA A CA 1
ATOM 675 C C . ALA A 1 86 ? -10.197 -5.473 1.378 1.00 92.06 86 ALA A C 1
ATOM 677 O O . ALA A 1 86 ? -9.302 -5.590 0.538 1.00 92.06 86 ALA A O 1
ATOM 678 N N . ARG A 1 87 ? -10.007 -4.836 2.539 1.00 92.50 87 ARG A N 1
ATOM 679 C CA . ARG A 1 87 ? -8.733 -4.232 2.964 1.00 92.50 87 ARG A CA 1
ATOM 680 C C . ARG A 1 87 ? -8.169 -4.859 4.244 1.00 92.50 87 ARG A C 1
ATOM 682 O O . ARG A 1 87 ? -7.558 -4.183 5.073 1.00 92.50 87 ARG A O 1
ATOM 689 N N . GLU A 1 88 ? -8.346 -6.168 4.397 1.00 94.75 88 GLU A N 1
ATOM 690 C CA . GLU A 1 88 ? -8.001 -6.940 5.594 1.00 94.75 88 GLU A CA 1
ATOM 691 C C . GLU A 1 88 ? -6.517 -6.881 5.957 1.00 94.75 88 GLU A C 1
ATOM 693 O O . GLU A 1 88 ? -6.170 -6.979 7.136 1.00 94.75 88 GLU A O 1
ATOM 698 N N . LEU A 1 89 ? -5.632 -6.645 4.981 1.00 94.94 89 LEU A N 1
ATOM 699 C CA . LEU A 1 89 ? -4.216 -6.438 5.274 1.00 94.94 89 LEU A CA 1
ATOM 700 C C . LEU A 1 89 ? -3.983 -5.131 6.044 1.00 94.94 89 LEU A C 1
ATOM 702 O O . LEU A 1 89 ? -3.162 -5.113 6.958 1.00 94.94 89 LEU A O 1
ATOM 706 N N . SER A 1 90 ? -4.715 -4.057 5.729 1.00 94.62 90 SER A N 1
ATOM 707 C CA . SER A 1 90 ? -4.631 -2.818 6.513 1.00 94.62 90 SER A CA 1
ATOM 708 C C . SER A 1 90 ? -5.253 -2.961 7.899 1.00 94.62 90 SER A C 1
ATOM 710 O O . SER A 1 90 ? -4.666 -2.471 8.858 1.00 94.62 90 SER A O 1
ATOM 712 N N . TYR A 1 91 ? -6.347 -3.719 8.049 1.00 94.88 91 TYR A N 1
ATOM 713 C CA . TYR A 1 91 ? -6.922 -3.972 9.377 1.00 94.88 91 TYR A CA 1
ATOM 714 C C . TYR A 1 91 ? -5.961 -4.739 10.275 1.00 94.88 91 TYR A C 1
ATOM 716 O O . TYR A 1 91 ? -5.920 -4.505 11.476 1.00 94.88 91 TYR A O 1
ATOM 724 N N . LEU A 1 92 ? -5.163 -5.645 9.703 1.00 95.75 92 LEU A N 1
ATOM 725 C CA . LEU A 1 92 ? -4.134 -6.349 10.459 1.00 95.75 92 LEU A CA 1
ATOM 726 C C . LEU A 1 92 ? -3.064 -5.380 10.975 1.00 95.75 92 LEU A C 1
ATOM 728 O O . LEU A 1 92 ? -2.611 -5.509 12.111 1.00 95.75 92 LEU A O 1
ATOM 732 N N . VAL A 1 93 ? -2.672 -4.401 10.161 1.00 95.44 93 VAL A N 1
ATOM 733 C CA . VAL A 1 93 ? -1.722 -3.364 10.577 1.00 95.44 93 VAL A CA 1
ATOM 734 C C . VAL A 1 93 ? -2.337 -2.450 11.639 1.00 95.44 93 VAL A C 1
ATOM 736 O O . VAL A 1 93 ? -1.699 -2.207 12.663 1.00 95.44 93 VAL A O 1
ATOM 739 N N . ASP A 1 94 ? -3.585 -2.020 11.454 1.00 94.12 94 ASP A N 1
ATOM 740 C CA . ASP A 1 94 ? -4.311 -1.220 12.444 1.00 94.12 94 ASP A CA 1
ATOM 741 C C . ASP A 1 94 ? -4.505 -1.977 13.769 1.00 94.12 94 ASP A C 1
ATOM 743 O O . ASP A 1 94 ? -4.386 -1.390 14.845 1.00 94.12 94 ASP A O 1
ATOM 747 N N . TYR A 1 95 ? -4.747 -3.291 13.706 1.00 95.12 95 TYR A N 1
ATOM 748 C CA . TYR A 1 95 ? -4.813 -4.160 14.877 1.00 95.12 95 TYR A CA 1
ATOM 749 C C . TYR A 1 95 ? -3.495 -4.125 15.654 1.00 95.12 95 TYR A C 1
ATOM 751 O O . TYR A 1 95 ? -3.506 -3.915 16.865 1.00 95.12 95 TYR A O 1
ATOM 759 N N . PHE A 1 96 ? -2.348 -4.272 14.981 1.00 94.88 96 PHE A N 1
ATOM 760 C CA . PHE A 1 96 ? -1.049 -4.176 15.652 1.00 94.88 96 PHE A CA 1
ATOM 761 C C . PHE A 1 96 ? -0.823 -2.803 16.288 1.00 94.88 96 PHE A C 1
ATOM 763 O O . PHE A 1 96 ? -0.350 -2.738 17.424 1.00 94.88 96 PHE A O 1
ATOM 770 N N . ASP A 1 97 ? -1.203 -1.721 15.608 1.00 93.69 97 ASP A N 1
ATOM 771 C CA . ASP A 1 97 ? -1.127 -0.377 16.182 1.00 93.69 97 ASP A CA 1
ATOM 772 C C . ASP A 1 97 ? -1.992 -0.247 17.443 1.00 93.69 97 ASP A C 1
ATOM 774 O O . ASP A 1 97 ? -1.542 0.318 18.443 1.00 93.69 97 ASP A O 1
ATOM 778 N N . ALA A 1 98 ? -3.209 -0.799 17.435 1.00 93.75 98 ALA A N 1
ATOM 779 C CA . ALA A 1 98 ? -4.099 -0.788 18.594 1.00 93.75 98 ALA A CA 1
ATOM 780 C C . ALA A 1 98 ? -3.526 -1.592 19.775 1.00 93.75 98 ALA A C 1
ATOM 782 O O . ALA A 1 98 ? -3.593 -1.137 20.918 1.00 93.75 98 ALA A O 1
ATOM 783 N N . GLN A 1 99 ? -2.909 -2.748 19.516 1.00 94.50 99 GLN A N 1
ATOM 784 C CA . GLN A 1 99 ? -2.255 -3.553 20.554 1.00 94.50 99 GLN A CA 1
ATOM 785 C C . GLN A 1 99 ? -1.043 -2.830 21.161 1.00 94.50 99 GLN A C 1
ATOM 787 O O . GLN A 1 99 ? -0.869 -2.821 22.382 1.00 94.50 99 GLN A O 1
ATOM 792 N N . ILE A 1 100 ? -0.230 -2.165 20.332 1.00 93.81 100 ILE A N 1
ATOM 793 C CA . ILE A 1 100 ? 0.889 -1.336 20.804 1.00 93.81 100 ILE A CA 1
ATOM 794 C C . ILE A 1 100 ? 0.362 -0.192 21.673 1.00 93.81 100 ILE A C 1
ATOM 796 O O . ILE A 1 100 ? 0.881 0.033 22.766 1.00 93.81 100 ILE A O 1
ATOM 800 N N . LEU A 1 101 ? -0.698 0.488 21.232 1.00 92.19 101 LEU A N 1
ATOM 801 C CA . LEU A 1 101 ? -1.336 1.556 21.995 1.00 92.19 101 LEU A CA 1
ATOM 802 C C . LEU A 1 101 ? -1.808 1.076 23.373 1.00 92.19 101 LEU A C 1
ATOM 804 O O . LEU A 1 101 ? -1.528 1.730 24.377 1.00 92.19 101 LEU A O 1
ATOM 808 N N . ALA A 1 102 ? -2.493 -0.068 23.435 1.00 92.19 102 ALA A N 1
ATOM 809 C CA . ALA A 1 102 ? -2.954 -0.649 24.693 1.00 92.19 102 ALA A CA 1
ATOM 810 C C . ALA A 1 102 ? -1.781 -0.995 25.625 1.00 92.19 102 ALA A C 1
ATOM 812 O O . ALA A 1 102 ? -1.828 -0.699 26.822 1.00 92.19 102 ALA A O 1
ATOM 813 N N . GLY A 1 103 ? -0.695 -1.548 25.074 1.00 93.56 103 GLY A N 1
ATOM 814 C CA . GLY A 1 103 ? 0.535 -1.818 25.814 1.00 93.56 103 GLY A CA 1
ATOM 815 C C . GLY A 1 103 ? 1.159 -0.549 26.404 1.00 93.56 103 GLY A C 1
ATOM 816 O O . GLY A 1 103 ? 1.454 -0.510 27.599 1.00 93.56 103 GLY A O 1
ATOM 817 N N . LEU A 1 104 ? 1.294 0.516 25.609 1.00 92.00 104 LEU A N 1
ATOM 818 C CA . LEU A 1 104 ? 1.810 1.812 26.071 1.00 92.00 104 LEU A CA 1
ATOM 819 C C . LEU A 1 104 ? 0.911 2.427 27.152 1.00 92.00 104 LEU A C 1
ATOM 821 O O . LEU A 1 104 ? 1.406 2.898 28.179 1.00 92.00 104 LEU A O 1
ATOM 825 N N . TYR A 1 105 ? -0.408 2.351 26.964 1.00 90.75 105 TYR A N 1
ATOM 826 C CA . TYR A 1 105 ? -1.380 2.844 27.934 1.00 90.75 105 TYR A CA 1
ATOM 827 C C . TYR A 1 105 ? -1.278 2.104 29.274 1.00 90.75 105 TYR A C 1
ATOM 829 O O . TYR A 1 105 ? -1.277 2.743 30.326 1.00 90.75 105 TYR A O 1
ATOM 837 N N . SER A 1 106 ? -1.101 0.777 29.255 1.00 92.50 106 SER A N 1
ATOM 838 C CA . SER A 1 106 ? -0.922 -0.025 30.477 1.00 92.50 106 SER A CA 1
ATOM 839 C C . SER A 1 106 ? 0.324 0.361 31.290 1.00 92.50 106 SER A C 1
ATOM 841 O O . SER A 1 106 ? 0.364 0.156 32.500 1.00 92.50 106 SER A O 1
ATOM 843 N N . GLN A 1 107 ? 1.319 0.978 30.644 1.00 94.06 107 GLN A N 1
ATOM 844 C CA . GLN A 1 107 ? 2.547 1.487 31.263 1.00 94.06 107 GLN A CA 1
ATOM 845 C C . GLN A 1 107 ? 2.439 2.966 31.685 1.00 94.06 107 GLN A C 1
ATOM 847 O O . GLN A 1 107 ? 3.430 3.566 32.097 1.00 94.06 107 GLN A O 1
ATOM 852 N N . GLY A 1 108 ? 1.256 3.582 31.568 1.00 91.12 108 GLY A N 1
ATOM 853 C CA . GLY A 1 108 ? 1.035 4.996 31.883 1.00 91.12 108 GLY A CA 1
ATOM 854 C C . GLY A 1 108 ? 1.548 5.969 30.815 1.00 91.12 108 GLY A C 1
ATOM 855 O O . GLY A 1 108 ? 1.626 7.172 31.068 1.00 91.12 108 GLY A O 1
ATOM 856 N N . MET A 1 109 ? 1.895 5.483 29.617 1.00 88.81 109 MET A N 1
ATOM 857 C CA . MET A 1 109 ? 2.341 6.326 28.509 1.00 88.81 109 MET A CA 1
ATOM 858 C C . MET A 1 109 ? 1.172 6.704 27.600 1.00 88.81 109 MET A C 1
ATOM 860 O O . MET A 1 109 ? 0.540 5.861 26.971 1.00 88.81 109 MET A O 1
ATOM 864 N N . LEU A 1 110 ? 0.919 8.008 27.484 1.00 85.00 110 LEU A N 1
ATOM 865 C CA . LEU A 1 110 ? -0.084 8.570 26.578 1.00 85.00 110 LEU A CA 1
ATOM 866 C C . LEU A 1 110 ? 0.566 8.934 25.239 1.00 85.00 110 LEU A C 1
ATOM 868 O O . LEU A 1 110 ? 0.814 10.111 24.978 1.00 85.00 110 LEU A O 1
ATOM 872 N N . LEU A 1 111 ? 0.887 7.926 24.427 1.00 86.50 111 LEU A N 1
ATOM 873 C CA . LEU A 1 111 ? 1.425 8.093 23.076 1.00 86.50 111 LEU A CA 1
ATOM 874 C C . LEU A 1 111 ? 0.454 7.476 22.063 1.00 86.50 111 LEU A C 1
ATOM 876 O O . LEU A 1 111 ? 0.311 6.262 21.994 1.00 86.50 111 LEU A O 1
ATOM 880 N N . PHE A 1 112 ? -0.193 8.329 21.276 1.00 86.00 112 PHE A N 1
ATOM 881 C CA . PHE A 1 112 ? -1.200 7.985 20.270 1.00 86.00 112 PHE A CA 1
ATOM 882 C C . PHE A 1 112 ? -0.649 8.073 18.843 1.00 86.00 112 PHE A C 1
ATOM 884 O O . PHE A 1 112 ? -1.380 8.364 17.898 1.00 86.00 112 PHE A O 1
ATOM 891 N N . ILE A 1 113 ? 0.646 7.833 18.678 1.00 87.88 113 ILE A N 1
ATOM 892 C CA . ILE A 1 113 ? 1.269 7.768 17.362 1.00 87.88 113 ILE A CA 1
ATOM 893 C C . ILE A 1 113 ? 1.149 6.320 16.865 1.00 87.88 113 ILE A C 1
ATOM 895 O O . ILE A 1 113 ? 1.690 5.431 17.528 1.00 87.88 113 ILE A O 1
ATOM 899 N N . PRO A 1 114 ? 0.478 6.056 15.728 1.00 89.62 114 PRO A N 1
ATOM 900 C CA . PRO A 1 114 ? 0.439 4.719 15.147 1.00 89.62 114 PRO A CA 1
ATOM 901 C C . PRO A 1 114 ? 1.857 4.297 14.744 1.00 89.62 114 PRO A C 1
ATOM 903 O O . PRO A 1 114 ? 2.549 5.002 13.999 1.00 89.62 114 PRO A O 1
ATOM 906 N N . ALA A 1 115 ? 2.303 3.141 15.235 1.00 91.81 115 ALA A N 1
ATOM 907 C CA . ALA A 1 115 ? 3.642 2.631 14.957 1.00 91.81 115 ALA A CA 1
ATOM 908 C C . ALA A 1 115 ? 3.823 2.367 13.458 1.00 91.81 115 ALA A C 1
ATOM 910 O O . ALA A 1 115 ? 4.882 2.661 12.900 1.00 91.81 115 ALA A O 1
ATOM 911 N N . SER A 1 116 ? 2.773 1.890 12.788 1.00 92.75 116 SER A N 1
ATOM 912 C CA . SER A 1 116 ? 2.756 1.682 11.343 1.00 92.75 116 SER A CA 1
ATOM 913 C C . SER A 1 116 ? 2.963 2.970 1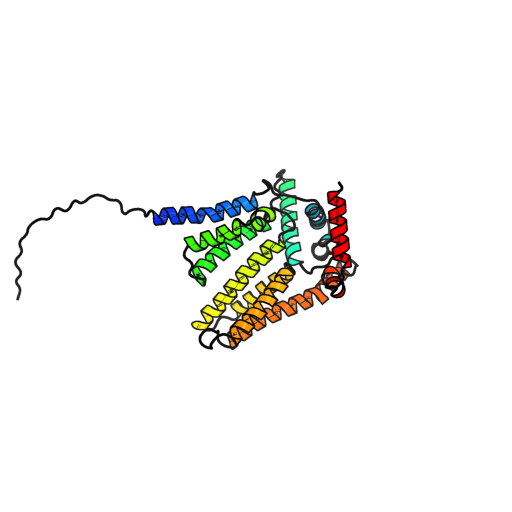0.545 1.00 92.75 116 SER A C 1
ATOM 915 O O . SER A 1 116 ? 3.666 2.947 9.536 1.00 92.75 116 SER A O 1
ATOM 917 N N . GLY A 1 117 ? 2.429 4.102 11.013 1.00 90.94 117 GLY A N 1
ATOM 918 C CA . GLY A 1 117 ? 2.621 5.413 10.395 1.00 90.94 117 GLY A CA 1
ATOM 919 C C . GLY A 1 117 ? 4.083 5.846 10.447 1.00 90.94 117 GLY A C 1
ATOM 920 O O . GLY A 1 117 ? 4.684 6.158 9.418 1.00 90.94 117 GLY A O 1
ATOM 921 N N . ALA A 1 118 ? 4.691 5.781 11.634 1.00 92.50 118 ALA A N 1
ATOM 922 C CA . ALA A 1 118 ? 6.088 6.159 11.834 1.00 92.50 118 ALA A CA 1
ATOM 923 C C . ALA A 1 118 ? 7.065 5.221 11.100 1.00 92.50 118 ALA A C 1
ATOM 925 O O . ALA A 1 118 ? 7.936 5.679 10.354 1.00 92.50 118 ALA A O 1
ATOM 926 N N . LEU A 1 119 ? 6.905 3.905 11.273 1.00 94.00 119 LEU A N 1
ATOM 927 C CA . LEU A 1 119 ? 7.756 2.902 10.628 1.00 94.00 119 LEU A CA 1
ATOM 928 C C . LEU A 1 119 ? 7.557 2.886 9.111 1.00 94.00 119 LEU A C 1
ATOM 930 O O . LEU A 1 119 ? 8.533 2.811 8.364 1.00 94.00 119 LEU A O 1
ATOM 934 N N . GLY A 1 120 ? 6.312 2.999 8.650 1.00 94.38 120 GLY A N 1
ATOM 935 C CA . GLY A 1 120 ? 5.968 3.061 7.235 1.00 94.38 120 GLY A CA 1
ATOM 936 C C . GLY A 1 120 ? 6.586 4.275 6.551 1.00 94.38 120 GLY A C 1
ATOM 937 O O . GLY A 1 120 ? 7.162 4.133 5.473 1.00 94.38 120 GLY A O 1
ATOM 938 N N . LEU A 1 121 ? 6.555 5.447 7.194 1.00 95.00 121 LEU A N 1
ATOM 939 C CA . LEU A 1 121 ? 7.182 6.659 6.667 1.00 95.00 121 LEU A CA 1
ATOM 940 C C . LEU A 1 121 ? 8.710 6.541 6.617 1.00 95.00 121 LEU A C 1
ATOM 942 O O . LEU A 1 121 ? 9.317 6.844 5.589 1.00 95.00 121 LEU A O 1
ATOM 946 N N . ALA A 1 122 ? 9.337 6.031 7.680 1.00 95.81 122 ALA A N 1
ATOM 947 C CA . ALA A 1 122 ? 10.782 5.800 7.707 1.00 95.81 122 ALA A CA 1
ATOM 948 C C . ALA A 1 122 ? 11.227 4.807 6.616 1.00 95.81 122 ALA A C 1
ATOM 950 O O . ALA A 1 122 ? 12.219 5.032 5.907 1.00 95.81 122 ALA A O 1
ATOM 951 N N . LEU A 1 123 ? 10.469 3.723 6.435 1.00 96.88 123 LEU A N 1
ATOM 952 C CA . LEU A 1 123 ? 10.733 2.732 5.400 1.00 96.88 123 LEU A CA 1
ATOM 953 C C . LEU A 1 123 ? 10.505 3.314 4.000 1.00 96.88 123 LEU A C 1
ATOM 955 O O . LEU A 1 123 ? 11.342 3.108 3.123 1.00 96.88 123 LEU A O 1
ATOM 959 N N . PHE A 1 124 ? 9.450 4.110 3.801 1.00 97.00 124 PHE A N 1
ATOM 960 C CA . PHE A 1 124 ? 9.195 4.821 2.547 1.00 97.00 124 PHE A CA 1
ATOM 961 C C . PHE A 1 124 ? 10.372 5.724 2.175 1.00 97.00 124 PHE A C 1
ATOM 963 O O . PHE A 1 124 ? 10.893 5.628 1.066 1.00 97.00 124 PHE A O 1
ATOM 970 N N . MET A 1 125 ? 10.845 6.553 3.110 1.00 97.25 125 MET A N 1
ATOM 971 C CA . MET A 1 125 ? 11.993 7.441 2.896 1.00 97.25 125 MET A CA 1
ATOM 972 C C . MET A 1 125 ? 13.256 6.659 2.517 1.00 97.25 125 MET A C 1
ATOM 974 O O . MET A 1 125 ? 14.007 7.073 1.629 1.00 97.25 125 MET A O 1
ATOM 978 N N . THR A 1 126 ? 13.473 5.511 3.160 1.00 97.00 126 THR A N 1
ATOM 979 C CA . THR A 1 126 ? 14.624 4.638 2.904 1.00 97.00 126 THR A CA 1
ATOM 980 C C . THR A 1 126 ? 14.545 3.999 1.519 1.00 97.00 126 THR A C 1
ATOM 982 O O . THR A 1 126 ? 15.497 4.091 0.741 1.00 97.00 126 THR A O 1
ATOM 985 N N . VAL A 1 127 ? 13.404 3.390 1.179 1.00 97.62 127 VAL A N 1
ATOM 986 C CA . VAL A 1 127 ? 13.167 2.760 -0.128 1.00 97.62 127 VAL A CA 1
ATOM 987 C C . VAL A 1 127 ? 13.249 3.800 -1.241 1.00 97.62 127 VAL A C 1
ATOM 989 O O . VAL A 1 127 ? 13.938 3.564 -2.234 1.00 97.62 127 VAL A O 1
ATOM 992 N N . TYR A 1 128 ? 12.630 4.969 -1.050 1.00 97.94 128 TYR A N 1
ATOM 993 C CA . TYR A 1 128 ? 12.694 6.095 -1.980 1.00 97.94 128 TYR A CA 1
ATOM 994 C C . TYR A 1 128 ? 14.136 6.498 -2.254 1.00 97.94 128 TYR A C 1
ATOM 996 O O . TYR A 1 128 ? 14.572 6.491 -3.402 1.00 97.94 128 TYR A O 1
ATOM 1004 N N . SER A 1 129 ? 14.896 6.788 -1.197 1.00 96.75 129 SER A N 1
ATOM 1005 C CA . SER A 1 129 ? 16.274 7.261 -1.326 1.00 96.75 129 SER A CA 1
ATOM 1006 C C . SER A 1 129 ? 17.164 6.216 -1.998 1.00 96.75 129 SER A C 1
ATOM 1008 O O . SER A 1 129 ? 17.959 6.542 -2.881 1.00 96.75 129 SER A O 1
ATOM 1010 N N . ALA A 1 130 ? 17.005 4.941 -1.630 1.00 96.38 130 ALA A N 1
ATOM 1011 C CA . ALA A 1 130 ? 17.759 3.849 -2.228 1.00 96.38 130 ALA A CA 1
ATOM 1012 C C . ALA A 1 130 ? 17.436 3.672 -3.720 1.00 96.38 130 ALA A C 1
ATOM 1014 O O . ALA A 1 130 ? 18.359 3.562 -4.530 1.00 96.38 130 ALA A O 1
ATOM 1015 N N . GLY A 1 131 ? 16.155 3.661 -4.098 1.00 96.94 131 GLY A N 1
ATOM 1016 C CA . GLY A 1 131 ? 15.734 3.488 -5.489 1.00 96.94 131 GLY A CA 1
ATOM 1017 C C . GLY A 1 131 ? 16.045 4.702 -6.365 1.00 96.94 131 GLY A C 1
ATOM 1018 O O . GLY A 1 131 ? 16.565 4.539 -7.468 1.00 96.94 131 GLY A O 1
ATOM 1019 N N . ALA A 1 132 ? 15.835 5.919 -5.863 1.00 96.69 132 ALA A N 1
ATOM 1020 C CA . ALA A 1 132 ? 16.171 7.157 -6.565 1.00 96.69 132 ALA A CA 1
ATOM 1021 C C . ALA A 1 132 ? 17.664 7.227 -6.925 1.00 96.69 132 ALA A C 1
ATOM 1023 O O . ALA A 1 132 ? 18.022 7.496 -8.072 1.00 96.69 132 ALA A O 1
ATOM 1024 N N . ILE A 1 133 ? 18.545 6.901 -5.978 1.00 95.00 133 ILE A N 1
ATOM 1025 C CA . ILE A 1 133 ? 19.993 6.949 -6.208 1.00 95.00 133 ILE A CA 1
ATOM 1026 C C . ILE A 1 133 ? 20.455 5.766 -7.067 1.00 95.00 133 ILE A C 1
ATOM 1028 O O . ILE A 1 133 ? 21.221 5.947 -8.011 1.00 95.00 133 ILE A O 1
ATOM 1032 N N . ARG A 1 134 ? 20.016 4.538 -6.760 1.00 95.00 134 ARG A N 1
ATOM 1033 C CA . ARG A 1 134 ? 20.555 3.332 -7.417 1.00 95.00 134 ARG A CA 1
ATOM 1034 C C . ARG A 1 134 ? 19.927 3.050 -8.777 1.00 95.00 134 ARG A C 1
ATOM 1036 O O . ARG A 1 134 ? 20.641 2.649 -9.691 1.00 95.00 134 ARG A O 1
ATOM 1043 N N . LEU A 1 135 ? 18.614 3.232 -8.908 1.00 94.50 135 LEU A N 1
ATOM 1044 C CA . LEU A 1 135 ? 17.864 2.865 -10.113 1.00 94.50 135 LEU A CA 1
ATOM 1045 C C . LEU A 1 135 ? 17.631 4.066 -11.026 1.00 94.50 135 LEU A C 1
ATOM 1047 O O . LEU A 1 135 ? 17.795 3.937 -12.238 1.00 94.50 135 LEU A O 1
ATOM 1051 N N . LEU A 1 136 ? 17.279 5.227 -10.463 1.00 95.00 136 LEU A N 1
ATOM 1052 C CA . LEU A 1 136 ? 17.048 6.449 -11.246 1.00 95.00 136 LEU A CA 1
ATOM 1053 C C . LEU A 1 136 ? 18.320 7.284 -11.455 1.00 95.00 136 LEU A C 1
ATOM 1055 O O . LEU A 1 136 ? 18.313 8.190 -12.283 1.00 95.00 136 LEU A O 1
ATOM 1059 N N . ARG A 1 137 ? 19.416 6.956 -10.752 1.00 95.12 137 ARG A N 1
ATOM 1060 C CA . ARG A 1 137 ? 20.710 7.664 -10.812 1.00 95.12 137 ARG A CA 1
ATOM 1061 C C . ARG A 1 137 ? 20.609 9.152 -10.467 1.00 95.12 137 ARG A C 1
ATOM 1063 O O . ARG A 1 137 ? 21.394 9.955 -10.966 1.00 95.12 137 ARG A O 1
ATOM 1070 N N . LEU A 1 138 ? 19.654 9.514 -9.612 1.00 95.00 138 LEU A N 1
ATOM 1071 C CA . LEU A 1 138 ? 19.562 10.867 -9.080 1.00 95.00 138 LEU A CA 1
ATOM 1072 C C . LEU A 1 138 ? 20.713 11.118 -8.104 1.00 95.00 138 LEU A C 1
ATOM 1074 O O . LEU A 1 138 ? 21.112 10.235 -7.339 1.00 95.00 138 LEU A O 1
ATOM 1078 N N . ASP A 1 139 ? 21.239 12.339 -8.108 1.00 92.81 139 ASP A N 1
ATOM 1079 C CA . ASP A 1 139 ? 22.183 12.764 -7.085 1.00 92.81 139 ASP A CA 1
ATOM 1080 C C . ASP A 1 139 ? 21.481 12.899 -5.716 1.00 92.81 139 ASP A C 1
ATOM 1082 O O . ASP A 1 139 ? 20.248 12.937 -5.606 1.00 92.81 139 ASP A O 1
ATOM 1086 N N . ARG A 1 140 ? 22.275 12.951 -4.640 1.00 91.06 140 ARG A N 1
ATOM 1087 C CA . ARG A 1 140 ? 21.755 12.984 -3.262 1.00 91.06 140 ARG A CA 1
ATOM 1088 C C . ARG A 1 140 ? 20.933 14.238 -2.969 1.00 91.06 140 ARG A C 1
ATOM 1090 O O . ARG A 1 140 ? 19.970 14.151 -2.213 1.00 91.06 140 ARG A O 1
ATOM 1097 N N . VAL A 1 141 ? 21.295 15.376 -3.560 1.00 92.62 141 VAL A N 1
ATOM 1098 C CA . VAL A 1 141 ? 20.619 16.658 -3.332 1.00 92.62 141 VAL A CA 1
ATOM 1099 C C . VAL A 1 141 ? 19.252 16.632 -4.004 1.00 92.62 141 VAL A C 1
ATOM 1101 O O . VAL A 1 141 ? 18.250 16.862 -3.331 1.00 92.62 141 VAL A O 1
ATOM 1104 N N . SER A 1 142 ? 19.184 16.256 -5.282 1.00 94.00 142 SER A N 1
ATOM 1105 C CA . SER A 1 142 ? 17.919 16.105 -6.014 1.00 94.00 142 SER A CA 1
ATOM 1106 C C . SER A 1 142 ? 16.998 15.081 -5.350 1.00 94.00 142 SER A C 1
ATOM 1108 O O . SER A 1 142 ? 15.805 15.330 -5.179 1.00 94.00 142 SER A O 1
ATOM 1110 N N . THR A 1 143 ? 17.557 13.951 -4.902 1.00 95.56 143 THR A N 1
ATOM 1111 C CA . THR A 1 143 ? 16.812 12.923 -4.162 1.00 95.56 143 THR A CA 1
ATOM 1112 C C . THR A 1 143 ? 16.198 13.498 -2.885 1.00 95.56 143 THR A C 1
ATOM 1114 O O . THR A 1 143 ? 14.993 13.367 -2.669 1.00 95.56 143 THR A O 1
ATOM 1117 N N . ALA A 1 144 ? 17.001 14.170 -2.056 1.00 95.69 144 ALA A N 1
ATOM 1118 C CA . ALA A 1 144 ? 16.539 14.757 -0.803 1.00 95.69 144 ALA A CA 1
ATOM 1119 C C . ALA A 1 144 ? 15.517 15.883 -1.022 1.00 95.69 144 ALA A C 1
ATOM 1121 O O . ALA A 1 144 ? 14.545 15.963 -0.275 1.00 95.69 144 ALA A O 1
ATOM 1122 N N . MET A 1 145 ? 15.686 16.718 -2.051 1.00 95.00 145 MET A N 1
ATOM 1123 C CA . MET A 1 145 ? 14.753 17.802 -2.381 1.00 95.00 145 MET A CA 1
ATOM 1124 C C . MET A 1 145 ? 13.391 17.277 -2.839 1.00 95.00 145 MET A C 1
ATOM 1126 O O . MET A 1 145 ? 12.366 17.722 -2.331 1.00 95.00 145 MET A O 1
ATOM 1130 N N . LEU A 1 146 ? 13.363 16.289 -3.738 1.00 95.88 146 LEU A N 1
ATOM 1131 C CA . LEU A 1 146 ? 12.111 15.673 -4.190 1.00 95.88 146 LEU A CA 1
ATOM 1132 C C . LEU A 1 146 ? 11.397 14.930 -3.054 1.00 95.88 146 LEU A C 1
ATOM 1134 O O . LEU A 1 146 ? 10.178 15.036 -2.917 1.00 95.88 146 LEU A O 1
ATOM 1138 N N . LEU A 1 147 ? 12.155 14.231 -2.200 1.00 96.75 147 LEU A N 1
ATOM 1139 C CA . LEU A 1 147 ? 11.594 13.612 -1.001 1.00 96.75 147 LEU A CA 1
ATOM 1140 C C . LEU A 1 147 ? 11.023 14.671 -0.051 1.00 96.75 147 LEU A C 1
ATOM 1142 O O . LEU A 1 147 ? 9.922 14.503 0.459 1.00 96.75 147 LEU A O 1
ATOM 1146 N N . SER A 1 148 ? 11.740 15.777 0.153 1.00 96.81 148 SER A N 1
ATOM 1147 C CA . SER A 1 148 ? 11.288 16.882 1.006 1.00 96.81 148 SER A CA 1
ATOM 1148 C C . SER A 1 148 ? 10.011 17.523 0.472 1.00 96.81 148 SER A C 1
ATOM 1150 O O . SER A 1 148 ? 9.108 17.802 1.253 1.00 96.81 148 SER A O 1
ATOM 1152 N N . LEU A 1 149 ? 9.889 17.692 -0.848 1.00 95.44 149 LEU A N 1
ATOM 1153 C CA . LEU A 1 149 ? 8.669 18.194 -1.477 1.00 95.44 149 LEU A CA 1
ATOM 1154 C C . LEU A 1 149 ? 7.473 17.288 -1.158 1.00 95.44 149 LEU A C 1
ATOM 1156 O O . LEU A 1 149 ? 6.449 17.774 -0.684 1.00 95.44 149 LEU A O 1
ATOM 1160 N N . PHE A 1 150 ? 7.620 15.974 -1.340 1.00 94.69 150 PHE A N 1
ATOM 1161 C CA . PHE A 1 150 ? 6.576 15.013 -0.980 1.00 94.69 150 PHE A CA 1
ATOM 1162 C C . PHE A 1 150 ? 6.227 15.068 0.516 1.00 94.69 150 PHE A C 1
ATOM 1164 O O . PHE A 1 150 ? 5.053 15.194 0.876 1.00 94.69 150 PHE A O 1
ATOM 1171 N N . LEU A 1 151 ? 7.242 15.027 1.385 1.00 95.75 151 LEU A N 1
ATOM 1172 C CA . LEU A 1 151 ? 7.054 15.033 2.834 1.00 95.75 151 LEU A CA 1
ATOM 1173 C C . LEU A 1 151 ? 6.416 16.332 3.328 1.00 95.75 151 LEU A C 1
ATOM 1175 O O . LEU A 1 151 ? 5.629 16.285 4.261 1.00 95.75 151 LEU A O 1
ATOM 1179 N N . SER A 1 152 ? 6.702 17.474 2.700 1.00 95.19 152 SER A N 1
ATOM 1180 C CA . SER A 1 152 ? 6.121 18.774 3.062 1.00 95.19 152 SER A CA 1
ATOM 1181 C C . SER A 1 152 ? 4.627 18.900 2.750 1.00 95.19 152 SER A C 1
ATOM 1183 O O . SER A 1 152 ? 3.983 19.841 3.211 1.00 95.19 152 SER A O 1
ATOM 1185 N N . SER A 1 153 ? 4.056 17.965 1.984 1.00 94.31 153 SER A N 1
ATOM 1186 C CA . SER A 1 153 ? 2.633 18.002 1.661 1.00 94.31 153 SER A CA 1
ATOM 1187 C C . SER A 1 153 ? 1.772 17.870 2.918 1.00 94.31 153 SER A C 1
ATOM 1189 O O . SER A 1 153 ? 2.028 17.042 3.795 1.00 94.31 153 SER A O 1
ATOM 1191 N N . MET A 1 154 ? 0.693 18.657 2.978 1.00 89.00 154 MET A N 1
ATOM 1192 C CA . MET A 1 154 ? -0.227 18.641 4.120 1.00 89.00 154 MET A CA 1
ATOM 1193 C C . MET A 1 154 ? -0.822 17.249 4.362 1.00 89.00 154 MET A C 1
ATOM 1195 O O . MET A 1 154 ? -1.055 16.861 5.501 1.00 89.00 154 MET A O 1
ATOM 1199 N N . VAL A 1 155 ? -1.014 16.467 3.295 1.00 89.06 155 VAL A N 1
ATOM 1200 C CA . VAL A 1 155 ? -1.505 15.090 3.395 1.00 89.06 155 VAL A CA 1
ATOM 1201 C C . VAL A 1 155 ? -0.537 14.237 4.208 1.00 89.06 155 VAL A C 1
ATOM 1203 O O . VAL A 1 155 ? -0.975 13.595 5.156 1.00 89.06 155 VAL A O 1
ATOM 1206 N N . VAL A 1 156 ? 0.764 14.251 3.903 1.00 91.50 156 VAL A N 1
ATOM 1207 C CA . VAL A 1 156 ? 1.755 13.476 4.670 1.00 91.50 156 VAL A CA 1
ATOM 1208 C C . VAL A 1 156 ? 1.851 13.998 6.102 1.00 91.50 156 VAL A C 1
ATOM 1210 O O . VAL A 1 156 ? 1.784 13.208 7.044 1.00 91.50 156 VAL A O 1
ATOM 1213 N N . GLN A 1 157 ? 1.947 15.318 6.267 1.00 91.00 157 GLN A N 1
ATOM 1214 C CA . GLN A 1 157 ? 2.140 15.946 7.574 1.00 91.00 157 GLN A CA 1
ATOM 1215 C C . GLN A 1 157 ? 0.977 15.680 8.534 1.00 91.00 157 GLN A C 1
ATOM 1217 O O . GLN A 1 157 ? 1.201 15.290 9.672 1.00 91.00 157 GLN A O 1
ATOM 1222 N N . ALA A 1 158 ? -0.265 15.822 8.073 1.00 87.12 158 ALA A N 1
ATOM 1223 C CA . ALA A 1 158 ? -1.426 15.682 8.941 1.00 87.12 158 ALA A CA 1
ATOM 1224 C C . ALA A 1 158 ? -1.902 14.233 9.113 1.00 87.12 158 ALA A C 1
ATOM 1226 O O . ALA A 1 158 ? -2.519 13.939 10.134 1.00 87.12 158 ALA A O 1
ATOM 1227 N N . SER A 1 159 ? -1.655 13.334 8.148 1.00 84.94 159 SER A N 1
ATOM 1228 C CA . SER A 1 159 ? -2.214 11.970 8.186 1.00 84.94 159 SER A CA 1
ATOM 1229 C C . SER A 1 159 ? -1.319 10.918 8.839 1.00 84.94 159 SER A C 1
ATOM 1231 O O . SER A 1 159 ? -1.839 9.904 9.297 1.00 84.94 159 SER A O 1
ATOM 1233 N N . SER A 1 160 ? -0.005 11.151 8.931 1.00 83.38 160 SER A N 1
ATOM 1234 C CA . SER A 1 160 ? 0.952 10.145 9.431 1.00 83.38 160 SER A CA 1
ATOM 1235 C C . SER A 1 160 ? 0.754 9.779 10.907 1.00 83.38 160 SER A C 1
ATOM 1237 O O . SER A 1 160 ? 1.162 8.699 11.327 1.00 83.38 160 SER A O 1
ATOM 1239 N N . ALA A 1 161 ? 0.131 10.666 11.688 1.00 83.44 161 ALA A N 1
ATOM 1240 C CA . ALA A 1 161 ? -0.100 10.498 13.122 1.00 83.44 161 ALA A CA 1
ATOM 1241 C C . ALA A 1 161 ? -1.585 10.290 13.492 1.00 83.44 161 ALA A C 1
ATOM 1243 O O . ALA A 1 161 ? -1.961 10.462 14.653 1.00 83.44 161 ALA A O 1
ATOM 1244 N N . ILE A 1 162 ? -2.427 9.946 12.510 1.00 84.69 162 ILE A N 1
ATOM 1245 C CA . ILE A 1 162 ? -3.832 9.569 12.717 1.00 84.69 162 ILE A CA 1
ATOM 1246 C C . ILE A 1 162 ? -3.907 8.040 12.753 1.00 84.69 162 ILE A C 1
ATOM 1248 O O . ILE A 1 162 ? -3.411 7.377 11.840 1.00 84.69 162 ILE A O 1
ATOM 1252 N N . PHE A 1 163 ? -4.535 7.478 13.789 1.00 82.06 163 PHE A N 1
ATOM 1253 C CA . PHE A 1 163 ? -4.853 6.042 13.848 1.00 82.06 163 PHE A CA 1
ATOM 1254 C C . PHE A 1 163 ? -5.714 5.599 12.642 1.00 82.06 163 PHE A C 1
ATOM 1256 O O . PHE A 1 163 ? -6.180 6.448 11.897 1.00 82.06 163 PHE A O 1
ATOM 1263 N N . TYR A 1 164 ? -5.896 4.292 12.396 1.00 78.25 164 TYR A N 1
ATOM 1264 C CA . TYR A 1 164 ? -6.751 3.704 11.327 1.00 78.25 164 TYR A CA 1
ATOM 1265 C C . TYR A 1 164 ? -6.460 4.109 9.863 1.00 78.25 164 TYR A C 1
ATOM 1267 O O . TYR A 1 164 ? -7.160 3.717 8.927 1.00 78.25 164 TYR A O 1
ATOM 1275 N N . ARG A 1 165 ? -5.418 4.911 9.629 1.00 80.88 165 ARG A N 1
ATOM 1276 C CA . ARG A 1 165 ? -4.998 5.393 8.304 1.00 80.88 165 ARG A CA 1
ATOM 1277 C C . ARG A 1 165 ? -3.830 4.591 7.721 1.00 80.88 165 ARG A C 1
ATOM 1279 O O . ARG A 1 165 ? -3.265 5.005 6.702 1.00 80.88 165 ARG A O 1
ATOM 1286 N N . SER A 1 166 ? -3.486 3.441 8.312 1.00 85.25 166 SER A N 1
ATOM 1287 C CA . SER A 1 166 ? -2.322 2.628 7.923 1.00 85.25 166 SER A CA 1
ATOM 1288 C C . SER A 1 166 ? -2.351 2.199 6.451 1.00 85.25 166 SER A C 1
ATOM 1290 O O . SER A 1 166 ? -1.311 2.158 5.791 1.00 85.25 166 SER A O 1
ATOM 1292 N N . ALA A 1 167 ? -3.548 1.991 5.891 1.00 87.50 167 ALA A N 1
ATOM 1293 C CA . ALA A 1 167 ? -3.757 1.642 4.489 1.00 87.50 167 ALA A CA 1
ATOM 1294 C C . ALA A 1 167 ? -3.026 2.589 3.517 1.00 87.50 167 ALA A C 1
ATOM 1296 O O . ALA A 1 167 ? -2.427 2.142 2.538 1.00 87.50 167 ALA A O 1
ATOM 1297 N N . LYS A 1 168 ? -3.014 3.904 3.789 1.00 91.12 168 LYS A N 1
ATOM 1298 C CA . LYS A 1 168 ? -2.444 4.901 2.865 1.00 91.12 168 LYS A CA 1
ATOM 1299 C C . LYS A 1 168 ? -0.926 4.843 2.818 1.00 91.12 168 LYS A C 1
ATOM 1301 O O . LYS A 1 168 ? -0.348 4.851 1.727 1.00 91.12 168 LYS A O 1
ATOM 1306 N N . ILE A 1 169 ? -0.279 4.756 3.979 1.00 92.12 169 ILE A N 1
ATOM 1307 C CA . ILE A 1 169 ? 1.180 4.640 4.034 1.00 92.12 169 ILE A CA 1
ATOM 1308 C C . ILE A 1 169 ? 1.637 3.276 3.509 1.00 92.12 169 ILE A C 1
ATOM 1310 O O . ILE A 1 169 ? 2.604 3.208 2.749 1.00 92.12 169 ILE A O 1
ATOM 1314 N N . LEU A 1 170 ? 0.886 2.212 3.814 1.00 94.69 170 LEU A N 1
ATOM 1315 C CA . LEU A 1 170 ? 1.171 0.861 3.347 1.00 94.69 170 LEU A CA 1
ATOM 1316 C C . LEU A 1 170 ? 1.098 0.767 1.819 1.00 94.69 170 LEU A C 1
ATOM 1318 O O . LEU A 1 170 ? 2.066 0.346 1.186 1.00 94.69 170 LEU A O 1
ATOM 1322 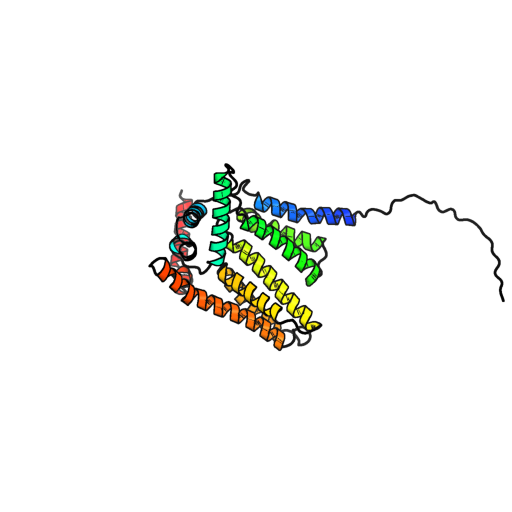N N . VAL A 1 171 ? 0.006 1.233 1.204 1.00 95.88 171 VAL A N 1
ATOM 1323 C CA . VAL A 1 171 ? -0.123 1.245 -0.263 1.00 95.88 171 VAL A CA 1
ATOM 1324 C C . VAL A 1 171 ? 0.929 2.132 -0.913 1.00 95.88 171 VAL A C 1
ATOM 1326 O O . VAL A 1 171 ? 1.487 1.737 -1.932 1.00 95.88 171 VAL A O 1
ATOM 1329 N N . SER A 1 172 ? 1.253 3.289 -0.331 1.00 95.38 172 SER A N 1
ATOM 1330 C CA . SER A 1 172 ? 2.288 4.181 -0.876 1.00 95.38 172 SER A CA 1
ATOM 1331 C C . SER A 1 172 ? 3.663 3.510 -0.904 1.00 95.38 172 SER A C 1
ATOM 1333 O O . SER A 1 172 ? 4.374 3.576 -1.908 1.00 95.38 172 SER A O 1
ATOM 1335 N N . LEU A 1 173 ? 4.028 2.821 0.179 1.00 96.62 173 LEU A N 1
ATOM 1336 C CA . LEU A 1 173 ? 5.273 2.066 0.271 1.00 96.62 173 LEU A CA 1
ATOM 1337 C C . LEU A 1 173 ? 5.308 0.888 -0.712 1.00 96.62 173 LEU A C 1
ATOM 1339 O O . LEU A 1 173 ? 6.317 0.679 -1.396 1.00 96.62 173 LEU A O 1
ATOM 1343 N N . LEU A 1 174 ? 4.221 0.118 -0.791 1.00 98.06 174 LEU A N 1
ATOM 1344 C CA . LEU A 1 174 ? 4.120 -1.020 -1.701 1.00 98.06 174 LEU A CA 1
ATOM 1345 C C . LEU A 1 174 ? 4.153 -0.564 -3.162 1.00 98.06 174 LEU A C 1
ATOM 1347 O O . LEU A 1 174 ? 4.900 -1.139 -3.946 1.00 98.06 174 LEU A O 1
ATOM 1351 N N . LEU A 1 175 ? 3.450 0.516 -3.516 1.00 98.00 175 LEU A N 1
ATOM 1352 C CA . LEU A 1 175 ? 3.494 1.122 -4.849 1.00 98.00 175 LEU A CA 1
ATOM 1353 C C . LEU A 1 175 ? 4.913 1.561 -5.215 1.00 98.00 175 LEU A C 1
ATOM 1355 O O . LEU A 1 175 ? 5.399 1.250 -6.300 1.00 98.00 175 LEU A O 1
ATOM 1359 N N . LEU A 1 176 ? 5.606 2.253 -4.312 1.00 97.69 176 LEU A N 1
ATOM 1360 C CA . LEU A 1 176 ? 6.980 2.684 -4.554 1.00 97.69 176 LEU A CA 1
ATOM 1361 C C . LEU A 1 176 ? 7.911 1.485 -4.790 1.00 97.69 176 LEU A C 1
ATOM 1363 O O . LEU A 1 176 ? 8.693 1.469 -5.743 1.00 97.69 176 LEU A O 1
ATOM 1367 N N . THR A 1 177 ? 7.784 0.457 -3.951 1.00 98.25 177 THR A N 1
ATOM 1368 C CA . THR A 1 177 ? 8.538 -0.796 -4.077 1.00 98.25 177 THR A CA 1
ATOM 1369 C C . THR A 1 177 ? 8.220 -1.497 -5.399 1.00 98.25 177 THR A C 1
ATOM 1371 O O . THR A 1 177 ? 9.130 -1.948 -6.091 1.00 98.25 177 THR A O 1
ATOM 1374 N N . PHE A 1 178 ? 6.947 -1.534 -5.791 1.00 98.50 178 PHE A N 1
ATOM 1375 C CA . PHE A 1 178 ? 6.463 -2.118 -7.038 1.00 98.50 178 PHE A CA 1
ATOM 1376 C C . PHE A 1 178 ? 7.050 -1.415 -8.270 1.00 98.50 178 PHE A C 1
ATOM 1378 O O . PHE A 1 178 ? 7.548 -2.068 -9.193 1.00 98.50 178 PHE A O 1
ATOM 1385 N N . LEU A 1 179 ? 7.049 -0.079 -8.275 1.00 98.00 179 LEU A N 1
ATOM 1386 C CA . LEU A 1 179 ? 7.603 0.722 -9.366 1.00 98.00 179 LEU A CA 1
ATOM 1387 C C . LEU A 1 179 ? 9.115 0.516 -9.492 1.00 98.00 179 LEU A C 1
ATOM 1389 O O . LEU A 1 179 ? 9.611 0.253 -10.588 1.00 98.00 179 LEU A O 1
ATOM 1393 N N . PHE A 1 180 ? 9.858 0.557 -8.383 1.00 98.12 180 PHE A N 1
ATOM 1394 C CA . PHE A 1 180 ? 11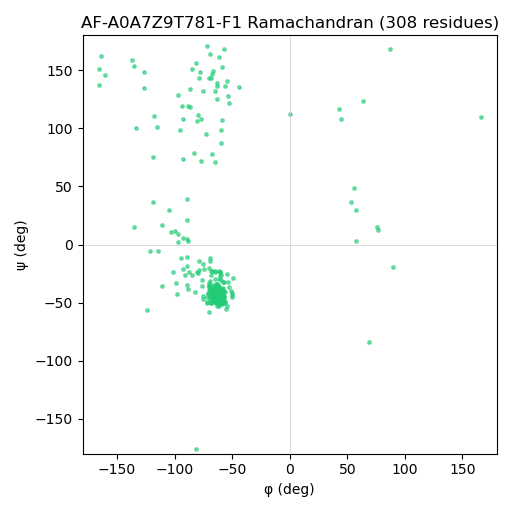.296 0.283 -8.407 1.00 98.12 180 PHE A CA 1
ATOM 1395 C C . PHE A 1 180 ? 11.621 -1.153 -8.805 1.00 98.12 180 PHE A C 1
ATOM 1397 O O . PHE A 1 180 ? 12.567 -1.369 -9.564 1.00 98.12 180 PHE A O 1
ATOM 1404 N N . GLN A 1 181 ? 10.824 -2.128 -8.372 1.00 97.69 181 GLN A N 1
ATOM 1405 C CA . GLN A 1 181 ? 10.986 -3.515 -8.789 1.00 97.69 181 GLN A CA 1
ATOM 1406 C C . GLN A 1 181 ? 10.755 -3.679 -10.295 1.00 97.69 181 GLN A C 1
ATOM 1408 O O . GLN A 1 181 ? 11.535 -4.351 -10.969 1.00 97.69 181 GLN A O 1
ATOM 1413 N N . THR A 1 182 ? 9.739 -3.013 -10.846 1.00 97.12 182 THR A N 1
ATOM 1414 C CA . THR A 1 182 ? 9.486 -2.979 -12.293 1.00 97.12 182 THR A CA 1
ATOM 1415 C C . THR A 1 182 ? 10.663 -2.361 -13.045 1.00 97.12 182 THR A C 1
ATOM 1417 O O . THR A 1 182 ? 11.153 -2.939 -14.014 1.00 97.12 182 THR A O 1
ATOM 1420 N N . ILE A 1 183 ? 11.155 -1.204 -12.593 1.00 96.19 183 ILE A N 1
ATOM 1421 C CA . ILE A 1 183 ? 12.304 -0.531 -13.212 1.00 96.19 183 ILE A CA 1
ATOM 1422 C C . ILE A 1 183 ? 13.536 -1.438 -13.168 1.00 96.19 183 ILE A C 1
ATOM 1424 O O . ILE A 1 183 ? 14.218 -1.590 -14.179 1.00 96.19 183 ILE A O 1
ATOM 1428 N N . SER A 1 184 ? 13.789 -2.084 -12.029 1.00 96.62 184 SER A N 1
ATOM 1429 C CA . SER A 1 184 ? 14.880 -3.044 -11.852 1.00 96.62 184 SER A CA 1
ATOM 1430 C C . SER A 1 184 ? 14.778 -4.209 -12.843 1.00 96.62 184 SER A C 1
ATOM 1432 O O . SER A 1 184 ? 15.756 -4.517 -13.521 1.00 96.62 184 SER A O 1
ATOM 1434 N N . LEU A 1 185 ? 13.589 -4.801 -13.015 1.00 96.88 185 LEU A N 1
ATOM 1435 C CA . LEU A 1 185 ? 13.343 -5.857 -14.004 1.00 96.88 185 LEU A CA 1
ATOM 1436 C C . LEU A 1 185 ? 13.668 -5.397 -15.432 1.00 96.88 185 LEU A C 1
ATOM 1438 O O . LEU A 1 185 ? 14.383 -6.097 -16.149 1.00 96.88 185 LEU A O 1
ATOM 1442 N N . VAL A 1 186 ? 13.195 -4.211 -15.829 1.00 94.69 186 VAL A N 1
ATOM 1443 C CA . VAL A 1 186 ? 13.453 -3.643 -17.165 1.00 94.69 186 VAL A CA 1
ATOM 1444 C C . VAL A 1 186 ? 14.940 -3.344 -17.370 1.00 94.69 186 VAL A C 1
ATOM 1446 O O . VAL A 1 186 ? 15.478 -3.598 -18.445 1.00 94.69 186 VAL A O 1
ATOM 1449 N N . GLN A 1 187 ? 15.627 -2.812 -16.357 1.00 94.06 187 GLN A N 1
ATOM 1450 C CA . GLN A 1 187 ? 17.059 -2.513 -16.434 1.00 94.06 187 GLN A CA 1
ATOM 1451 C C . GLN A 1 187 ? 17.911 -3.783 -16.499 1.00 94.06 187 GLN A C 1
ATOM 1453 O O . GLN A 1 187 ? 18.853 -3.842 -17.288 1.00 94.06 187 GLN A O 1
ATOM 1458 N N . ILE A 1 188 ? 17.582 -4.798 -15.696 1.00 95.12 188 ILE A N 1
ATOM 1459 C CA . ILE A 1 188 ? 18.297 -6.075 -15.688 1.00 95.12 188 ILE A CA 1
ATOM 1460 C C . ILE A 1 188 ? 18.161 -6.753 -17.041 1.00 95.12 188 ILE A C 1
ATOM 1462 O O . ILE A 1 188 ? 19.191 -7.128 -17.592 1.00 95.12 188 ILE A O 1
ATOM 1466 N N . ASP A 1 189 ? 16.950 -6.818 -17.600 1.00 94.44 189 ASP A N 1
ATOM 1467 C CA . ASP A 1 189 ?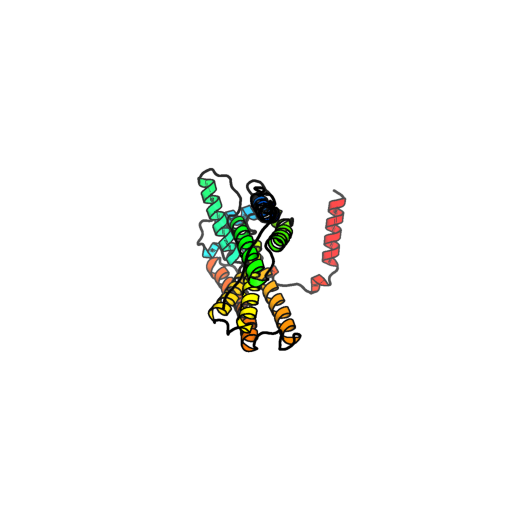 16.656 -7.460 -18.888 1.00 94.44 189 ASP A CA 1
ATOM 1468 C C . ASP A 1 189 ? 17.535 -6.957 -20.044 1.00 94.44 189 ASP A C 1
ATOM 1470 O O . ASP A 1 189 ? 17.938 -7.737 -20.904 1.00 94.44 189 ASP A O 1
ATOM 1474 N N . ARG A 1 190 ? 17.936 -5.678 -20.011 1.00 90.31 190 ARG A N 1
ATOM 1475 C CA . ARG A 1 190 ? 18.872 -5.092 -20.991 1.00 90.31 190 ARG A CA 1
ATOM 1476 C C . ARG A 1 190 ? 20.278 -5.692 -20.943 1.00 90.31 190 ARG A C 1
ATOM 1478 O O . ARG A 1 190 ? 21.018 -5.580 -21.913 1.00 90.31 190 ARG A O 1
ATOM 1485 N N . THR A 1 191 ? 20.667 -6.268 -19.811 1.00 91.00 191 THR A N 1
ATOM 1486 C CA . THR A 1 191 ? 22.008 -6.829 -19.576 1.00 91.00 191 THR A CA 1
ATOM 1487 C C . THR A 1 191 ? 21.998 -8.351 -19.475 1.00 91.00 191 THR A C 1
ATOM 1489 O O . THR A 1 191 ? 22.945 -9.004 -19.903 1.00 91.00 191 THR A O 1
ATOM 1492 N N . ARG A 1 192 ? 20.941 -8.927 -18.896 1.00 93.12 192 ARG A N 1
ATOM 1493 C CA . ARG A 1 192 ? 20.768 -10.361 -18.654 1.00 93.12 192 ARG A CA 1
ATOM 1494 C C . ARG A 1 192 ? 19.304 -10.674 -18.355 1.00 93.12 192 ARG A C 1
ATOM 1496 O O . ARG A 1 192 ? 18.556 -9.808 -17.924 1.00 93.12 192 ARG A O 1
ATOM 1503 N N . ARG A 1 193 ? 18.902 -11.940 -18.461 1.00 92.69 193 ARG A N 1
ATOM 1504 C CA . ARG A 1 193 ? 17.535 -12.342 -18.091 1.00 92.69 193 ARG A CA 1
ATOM 1505 C C . ARG A 1 193 ? 17.271 -12.155 -16.585 1.00 92.69 193 ARG A C 1
ATOM 1507 O O . ARG A 1 193 ? 18.097 -12.606 -15.783 1.00 92.69 193 ARG A O 1
ATOM 1514 N N . PRO A 1 194 ? 16.144 -11.537 -16.182 1.00 95.06 194 PRO A N 1
ATOM 1515 C CA . PRO A 1 194 ? 15.770 -11.440 -14.775 1.00 95.06 194 PRO A CA 1
ATOM 1516 C C . PRO A 1 194 ? 15.428 -12.806 -14.170 1.00 95.06 194 PRO A C 1
ATOM 1518 O O . PRO A 1 194 ? 14.926 -13.702 -14.849 1.00 95.06 194 PRO A O 1
ATOM 1521 N N . ALA A 1 195 ? 15.687 -12.964 -12.873 1.00 95.38 195 ALA A N 1
ATOM 1522 C CA . ALA A 1 195 ? 15.384 -14.200 -12.161 1.00 95.38 195 ALA A CA 1
ATOM 1523 C C . ALA A 1 195 ? 13.886 -14.311 -11.826 1.00 95.38 195 ALA A C 1
ATOM 1525 O O . ALA A 1 195 ? 13.232 -13.311 -11.539 1.00 95.38 195 ALA A O 1
ATOM 1526 N N . VAL A 1 196 ? 13.352 -15.537 -11.784 1.00 95.38 196 VAL A N 1
ATOM 1527 C CA . VAL A 1 196 ? 11.913 -15.803 -11.562 1.00 95.38 196 VAL A CA 1
ATOM 1528 C C . VAL A 1 196 ? 11.391 -15.190 -10.256 1.00 95.38 196 VAL A C 1
ATOM 1530 O O . VAL A 1 196 ? 10.310 -14.603 -10.234 1.00 95.38 196 VAL A O 1
ATOM 1533 N N . TRP A 1 197 ? 12.182 -15.245 -9.180 1.00 96.88 197 TRP A N 1
ATOM 1534 C CA . TRP A 1 197 ? 11.804 -14.683 -7.877 1.00 96.88 197 TRP A CA 1
ATOM 1535 C C . TRP A 1 197 ? 11.545 -13.170 -7.924 1.00 96.88 197 TRP A C 1
ATOM 1537 O O . TRP A 1 197 ? 10.796 -12.654 -7.101 1.00 96.88 197 TRP A O 1
ATOM 1547 N N . MET A 1 198 ? 12.113 -12.452 -8.898 1.00 97.56 198 MET A N 1
ATOM 1548 C CA . MET A 1 198 ? 11.879 -11.018 -9.070 1.00 97.56 198 MET A CA 1
ATOM 1549 C C . MET A 1 198 ? 10.459 -10.726 -9.564 1.00 97.56 198 MET A C 1
ATOM 1551 O O . MET A 1 198 ? 9.863 -9.727 -9.163 1.00 97.56 198 MET A O 1
ATOM 1555 N N . PHE A 1 199 ? 9.906 -11.603 -10.404 1.00 97.94 199 PHE A N 1
ATOM 1556 C CA . PHE A 1 199 ? 8.512 -11.524 -10.839 1.00 97.94 199 PHE A CA 1
ATOM 1557 C C . PHE A 1 199 ? 7.561 -11.997 -9.739 1.00 97.94 199 PHE A C 1
ATOM 1559 O O . PHE A 1 199 ? 6.505 -11.402 -9.559 1.00 97.94 199 PHE A O 1
ATOM 1566 N N . ALA A 1 200 ? 7.959 -13.007 -8.956 1.00 98.00 200 ALA A N 1
ATOM 1567 C CA . ALA A 1 200 ? 7.209 -13.412 -7.768 1.00 98.00 200 ALA A CA 1
ATOM 1568 C C . ALA A 1 200 ? 7.114 -12.259 -6.754 1.00 98.00 200 ALA A C 1
ATOM 1570 O O . ALA A 1 200 ? 6.029 -11.960 -6.269 1.00 98.00 200 ALA A O 1
ATOM 1571 N N . LEU A 1 201 ? 8.222 -11.551 -6.498 1.00 98.00 201 LEU A N 1
ATOM 1572 C CA . LEU A 1 201 ? 8.223 -10.351 -5.661 1.00 98.00 201 LEU A CA 1
ATOM 1573 C C . LEU A 1 201 ? 7.281 -9.277 -6.221 1.00 98.00 201 LEU A C 1
ATOM 1575 O O . LEU A 1 201 ? 6.484 -8.727 -5.469 1.00 98.00 201 LEU A O 1
ATOM 1579 N N . LEU A 1 202 ? 7.329 -9.010 -7.531 1.00 98.44 202 LEU A N 1
ATOM 1580 C CA . LEU A 1 202 ? 6.422 -8.056 -8.178 1.00 98.44 202 LEU A CA 1
ATOM 1581 C C . LEU A 1 202 ? 4.946 -8.444 -7.976 1.00 98.44 202 LEU A C 1
ATOM 1583 O O . LEU A 1 202 ? 4.133 -7.590 -7.628 1.00 98.44 202 LEU A O 1
ATOM 1587 N N . PHE A 1 203 ? 4.617 -9.729 -8.140 1.00 98.62 203 PHE A N 1
ATOM 1588 C CA . PHE A 1 203 ? 3.282 -10.270 -7.885 1.00 98.62 203 PHE A CA 1
ATOM 1589 C C . PHE A 1 203 ? 2.854 -10.071 -6.427 1.00 98.62 203 PHE A C 1
ATOM 1591 O O . PHE A 1 203 ? 1.782 -9.524 -6.191 1.00 98.62 203 PHE A O 1
ATOM 1598 N N . PHE A 1 204 ? 3.676 -10.463 -5.448 1.00 98.44 204 PHE A N 1
ATOM 1599 C CA . PHE A 1 204 ? 3.312 -10.353 -4.031 1.00 98.44 204 PHE A CA 1
ATOM 1600 C C . PHE A 1 204 ? 3.190 -8.904 -3.562 1.00 98.44 204 PHE A C 1
ATOM 1602 O O . PHE A 1 204 ? 2.292 -8.596 -2.785 1.00 98.44 204 PHE A O 1
ATOM 1609 N N . VAL A 1 205 ? 4.043 -8.002 -4.055 1.00 98.38 205 VAL A N 1
ATOM 1610 C CA . VAL A 1 205 ? 3.915 -6.568 -3.766 1.00 98.38 205 VAL A CA 1
ATOM 1611 C C . VAL A 1 205 ? 2.629 -6.015 -4.389 1.00 98.38 205 VAL A C 1
ATOM 1613 O O . VAL A 1 205 ? 1.885 -5.314 -3.708 1.00 98.38 205 VAL A O 1
ATOM 1616 N N . GLY A 1 206 ? 2.323 -6.370 -5.643 1.00 98.25 206 GLY A N 1
ATOM 1617 C CA . GLY A 1 206 ? 1.079 -5.968 -6.307 1.00 98.25 206 GLY A CA 1
ATOM 1618 C C . GLY A 1 206 ? -0.171 -6.513 -5.609 1.00 98.25 206 GLY A C 1
ATOM 1619 O O . GLY A 1 206 ? -1.122 -5.770 -5.383 1.00 98.25 206 GLY A O 1
ATOM 1620 N N . LEU A 1 207 ? -0.157 -7.781 -5.193 1.00 98.19 207 LEU A N 1
ATOM 1621 C CA . LEU A 1 207 ? -1.234 -8.384 -4.407 1.00 98.19 207 LEU A CA 1
ATOM 1622 C C . LEU A 1 207 ? -1.375 -7.691 -3.047 1.00 98.19 207 LEU A C 1
ATOM 1624 O O . LEU A 1 207 ? -2.485 -7.369 -2.637 1.00 98.19 207 LEU A O 1
ATOM 1628 N N . GLY A 1 208 ? -0.255 -7.395 -2.383 1.00 97.81 208 GLY A N 1
ATOM 1629 C CA . GLY A 1 208 ? -0.237 -6.630 -1.141 1.00 97.81 208 GLY A CA 1
ATOM 1630 C C . GLY A 1 208 ? -0.913 -5.270 -1.294 1.00 97.81 208 GLY A C 1
ATOM 1631 O O . GLY A 1 208 ? -1.691 -4.888 -0.427 1.00 97.81 208 GLY A O 1
ATOM 1632 N N . MET A 1 209 ? -0.691 -4.562 -2.409 1.00 97.75 209 MET A N 1
ATOM 1633 C CA . MET A 1 209 ? -1.390 -3.301 -2.684 1.00 97.75 209 MET A CA 1
ATOM 1634 C C . MET A 1 209 ? -2.905 -3.506 -2.744 1.00 97.75 209 MET A C 1
ATOM 1636 O O . MET A 1 209 ? -3.633 -2.762 -2.094 1.00 97.75 209 MET A O 1
ATOM 1640 N N . VAL A 1 210 ? -3.369 -4.517 -3.489 1.00 96.62 210 VAL A N 1
ATOM 1641 C CA . VAL A 1 210 ? -4.802 -4.819 -3.652 1.00 96.62 210 VAL A CA 1
ATOM 1642 C C . VAL A 1 210 ? -5.464 -5.165 -2.317 1.00 96.62 210 VAL A C 1
ATOM 1644 O O . VAL A 1 210 ? -6.566 -4.698 -2.059 1.00 96.62 210 VAL A O 1
ATOM 1647 N N . LEU A 1 211 ? -4.786 -5.935 -1.461 1.00 95.94 211 LEU A N 1
ATOM 1648 C CA . LEU A 1 211 ? -5.302 -6.351 -0.150 1.00 95.94 211 LEU A CA 1
ATOM 1649 C C . LEU A 1 211 ? -5.206 -5.263 0.933 1.00 95.94 211 LEU A C 1
ATOM 1651 O O . LEU A 1 211 ? -5.786 -5.413 2.007 1.00 95.94 211 LEU A O 1
ATOM 1655 N N . SER A 1 212 ? -4.436 -4.199 0.692 1.00 95.50 212 SER A N 1
ATOM 1656 C CA . SER A 1 212 ? -4.245 -3.106 1.656 1.00 95.50 212 SER A CA 1
ATOM 1657 C C . SER A 1 212 ? -5.291 -2.007 1.515 1.00 95.50 212 SER A C 1
ATOM 1659 O O . SER A 1 212 ? -5.691 -1.420 2.510 1.00 95.50 212 SER A O 1
ATOM 1661 N N . ASP A 1 213 ? -5.689 -1.673 0.288 1.00 93.50 213 ASP A N 1
ATOM 1662 C CA . ASP A 1 213 ? -6.687 -0.641 -0.002 1.00 93.50 213 ASP A CA 1
ATOM 1663 C C . ASP A 1 213 ? -7.145 -0.787 -1.457 1.00 93.50 213 ASP A C 1
ATOM 1665 O O . ASP A 1 213 ? -6.356 -1.137 -2.342 1.00 93.50 213 ASP A O 1
ATOM 1669 N N . ARG A 1 214 ? -8.384 -0.396 -1.758 1.00 90.75 214 ARG A N 1
ATOM 1670 C CA . ARG A 1 214 ? -8.880 -0.374 -3.142 1.00 90.75 214 ARG A CA 1
ATOM 1671 C C . ARG A 1 214 ? -8.096 0.556 -4.061 1.00 90.75 214 ARG A C 1
ATOM 1673 O O . ARG A 1 214 ? -8.018 0.309 -5.264 1.00 90.75 214 ARG A O 1
ATOM 1680 N N . GLN A 1 215 ? -7.479 1.604 -3.517 1.00 93.12 215 GLN A N 1
ATOM 1681 C CA . GLN A 1 215 ? -6.561 2.450 -4.278 1.00 93.12 215 GLN A CA 1
ATOM 1682 C C . GLN A 1 215 ? -5.376 1.646 -4.831 1.00 93.12 215 GLN A C 1
ATOM 1684 O O . GLN A 1 215 ? -4.897 1.947 -5.921 1.00 93.12 215 GLN A O 1
ATOM 1689 N N . GLY A 1 216 ? -4.945 0.585 -4.143 1.00 95.62 216 GLY A N 1
ATOM 1690 C CA . GLY A 1 216 ? -3.919 -0.326 -4.637 1.00 95.62 216 GLY A CA 1
ATOM 1691 C C . GLY A 1 216 ? -4.334 -1.052 -5.919 1.00 95.62 216 GLY A C 1
ATOM 1692 O O . GLY A 1 216 ? -3.553 -1.096 -6.870 1.00 95.62 216 GLY A O 1
ATOM 1693 N N . LEU A 1 217 ? -5.580 -1.536 -5.991 1.00 95.19 217 LEU A N 1
ATOM 1694 C CA . LEU A 1 217 ? -6.142 -2.116 -7.218 1.00 95.19 217 LEU A CA 1
ATOM 1695 C C . LEU A 1 217 ? -6.190 -1.089 -8.353 1.00 95.19 217 LEU A C 1
ATOM 1697 O O . LEU A 1 217 ? -5.761 -1.384 -9.469 1.00 95.19 217 LEU A O 1
ATOM 1701 N N . PHE A 1 218 ? -6.663 0.125 -8.062 1.00 95.75 218 PHE A N 1
ATOM 1702 C CA . PHE A 1 218 ? -6.687 1.212 -9.039 1.00 95.75 218 PHE A CA 1
ATOM 1703 C C . PHE A 1 218 ? -5.290 1.504 -9.604 1.00 95.75 218 PHE A C 1
ATOM 1705 O O . PHE A 1 218 ? -5.116 1.535 -10.823 1.00 95.75 218 PHE A O 1
ATOM 1712 N N . PHE A 1 219 ? -4.277 1.659 -8.745 1.00 97.50 219 PHE A N 1
ATOM 1713 C CA . PHE A 1 219 ? -2.909 1.922 -9.192 1.00 97.50 219 PHE A CA 1
ATOM 1714 C C . PHE A 1 219 ? -2.327 0.772 -10.012 1.00 97.50 219 PHE A C 1
ATOM 1716 O O . PHE A 1 219 ? -1.613 1.028 -10.979 1.00 97.50 219 PHE A O 1
ATOM 1723 N N . LEU A 1 220 ? -2.649 -0.478 -9.674 1.00 97.44 220 LEU A N 1
ATOM 1724 C CA . LEU A 1 220 ? -2.188 -1.642 -10.426 1.00 97.44 220 LEU A CA 1
ATOM 1725 C C . LEU A 1 220 ? -2.812 -1.701 -11.832 1.00 97.44 220 LEU A C 1
ATOM 1727 O O . LEU A 1 220 ? -2.104 -1.967 -12.804 1.00 97.44 220 LEU A O 1
ATOM 1731 N N . LEU A 1 221 ? -4.107 -1.392 -11.962 1.00 97.44 221 LEU A N 1
ATOM 1732 C CA . LEU A 1 221 ? -4.798 -1.300 -13.256 1.00 97.44 221 LEU A CA 1
ATOM 1733 C C . LEU A 1 221 ? -4.288 -0.127 -14.101 1.00 97.44 221 LEU A C 1
ATOM 1735 O O . LEU A 1 221 ? -4.052 -0.283 -15.303 1.00 97.44 221 LEU A O 1
ATOM 1739 N N . LEU A 1 222 ? -4.081 1.036 -13.477 1.00 97.94 222 LEU A N 1
ATOM 1740 C CA . LEU A 1 222 ? -3.505 2.207 -14.132 1.00 97.94 222 LEU A CA 1
ATOM 1741 C C . LEU A 1 222 ? -2.092 1.901 -14.636 1.00 97.94 222 LEU A C 1
ATOM 1743 O O . LEU A 1 222 ? -1.786 2.148 -15.801 1.00 97.94 222 LEU A O 1
ATOM 1747 N N . PHE A 1 223 ? -1.253 1.309 -13.784 1.00 98.06 223 PHE A N 1
ATOM 1748 C CA . PHE A 1 223 ? 0.086 0.878 -14.159 1.00 98.06 223 PHE A CA 1
ATOM 1749 C C . PHE A 1 223 ? 0.045 -0.108 -15.325 1.00 98.06 223 PHE A C 1
ATOM 1751 O O . PHE A 1 223 ? 0.748 0.106 -16.306 1.00 98.06 223 PHE A O 1
ATOM 1758 N N . LEU A 1 224 ? -0.787 -1.154 -15.258 1.00 97.56 224 LEU A N 1
ATOM 1759 C CA . LEU A 1 224 ? -0.898 -2.149 -16.325 1.00 97.56 224 LEU A CA 1
ATOM 1760 C C . LEU A 1 224 ? -1.289 -1.494 -17.657 1.00 97.56 224 LEU A C 1
ATOM 1762 O O . LEU A 1 224 ? -0.676 -1.783 -18.683 1.00 97.56 224 LEU A O 1
ATOM 1766 N N . SER A 1 225 ? -2.255 -0.575 -17.629 1.00 96.75 225 SER A N 1
ATOM 1767 C CA . SER A 1 225 ? -2.720 0.158 -18.812 1.00 96.75 225 SER A CA 1
ATOM 1768 C C . SER A 1 225 ? -1.604 1.009 -19.423 1.00 96.75 225 SER A C 1
ATOM 1770 O O . SER A 1 225 ? -1.330 0.919 -20.621 1.00 96.75 225 SER A O 1
ATOM 1772 N N . LEU A 1 226 ? -0.908 1.791 -18.592 1.00 97.12 226 LEU A N 1
ATOM 1773 C CA . LEU A 1 226 ? 0.215 2.626 -19.022 1.00 97.12 226 LEU A CA 1
ATOM 1774 C C . LEU A 1 226 ? 1.407 1.788 -19.494 1.00 97.12 226 LEU A C 1
ATOM 1776 O O . LEU A 1 226 ? 2.066 2.153 -20.463 1.00 97.12 226 LEU A O 1
ATOM 1780 N N . TYR A 1 227 ? 1.672 0.654 -18.847 1.00 96.38 227 TYR A N 1
ATOM 1781 C CA . TYR A 1 227 ? 2.756 -0.252 -19.205 1.00 96.38 227 TYR A CA 1
ATOM 1782 C C . TYR A 1 227 ? 2.502 -0.916 -20.560 1.00 96.38 227 TYR A C 1
ATOM 1784 O O . TYR A 1 227 ? 3.393 -0.931 -21.406 1.00 96.38 227 TYR A O 1
ATOM 1792 N N . VAL A 1 228 ? 1.285 -1.411 -20.805 1.00 95.31 228 VAL A N 1
ATOM 1793 C CA . VAL A 1 228 ? 0.899 -1.974 -22.108 1.00 95.31 228 VAL A CA 1
ATOM 1794 C C . VAL A 1 228 ? 0.986 -0.907 -23.195 1.00 95.31 228 VAL A C 1
ATOM 1796 O O . VAL A 1 228 ? 1.605 -1.151 -24.230 1.00 95.31 228 VAL A O 1
ATOM 1799 N N . LEU A 1 229 ? 0.447 0.292 -22.946 1.00 96.00 229 LEU A N 1
ATOM 1800 C CA . LEU A 1 229 ? 0.552 1.413 -23.881 1.00 96.00 229 LEU A CA 1
ATOM 1801 C C . LEU A 1 229 ? 2.018 1.742 -24.190 1.00 96.00 229 LEU A C 1
ATOM 1803 O O . LEU A 1 229 ? 2.383 1.894 -25.354 1.00 96.00 229 LEU A O 1
ATOM 1807 N N . TRP A 1 230 ? 2.871 1.788 -23.166 1.00 95.56 230 TRP A N 1
ATOM 1808 C CA . TRP A 1 230 ? 4.301 2.020 -23.323 1.00 95.56 230 TRP A CA 1
ATOM 1809 C C . TRP A 1 230 ? 4.980 0.923 -24.152 1.00 95.56 230 TRP A C 1
ATOM 1811 O O . TRP A 1 230 ? 5.741 1.250 -25.058 1.00 95.56 230 TRP A O 1
ATOM 1821 N N . VAL A 1 231 ? 4.691 -0.361 -23.913 1.00 93.94 231 VAL A N 1
ATOM 1822 C CA . VAL A 1 231 ? 5.268 -1.485 -24.679 1.00 93.94 231 VAL A CA 1
ATOM 1823 C C . VAL A 1 231 ? 4.836 -1.463 -26.152 1.00 93.94 231 VAL A C 1
ATOM 1825 O O . VAL A 1 231 ? 5.639 -1.802 -27.026 1.00 93.94 231 VAL A O 1
ATOM 1828 N N . VAL A 1 232 ? 3.589 -1.069 -26.428 1.00 93.38 232 VAL A N 1
ATOM 1829 C CA . VAL A 1 232 ? 3.028 -0.991 -27.787 1.00 93.38 232 VAL A CA 1
ATOM 1830 C C . VAL A 1 232 ? 3.558 0.226 -28.546 1.00 93.38 232 VAL A C 1
ATOM 1832 O O . VAL A 1 232 ? 3.934 0.097 -29.708 1.00 93.38 232 VAL A O 1
ATOM 1835 N N . ALA A 1 233 ? 3.608 1.394 -27.901 1.00 94.69 233 ALA A N 1
ATOM 1836 C CA . ALA A 1 233 ? 4.020 2.646 -28.533 1.00 94.69 233 ALA A CA 1
ATOM 1837 C C . ALA A 1 233 ? 5.546 2.810 -28.633 1.00 94.69 233 ALA A C 1
ATOM 1839 O O . ALA A 1 233 ? 6.032 3.562 -29.478 1.00 94.69 233 ALA A O 1
ATOM 1840 N N . SER A 1 234 ? 6.317 2.137 -27.773 1.00 93.06 234 SER A N 1
ATOM 1841 C CA . SER A 1 234 ? 7.772 2.304 -27.740 1.00 93.06 234 SER A CA 1
ATOM 1842 C C . SER A 1 234 ? 8.482 1.526 -28.852 1.00 93.06 234 SER A C 1
ATOM 1844 O O . SER A 1 234 ? 8.128 0.376 -29.133 1.00 93.06 234 SER A O 1
ATOM 1846 N N . PRO A 1 235 ? 9.565 2.085 -29.427 1.00 90.50 235 PRO A N 1
ATOM 1847 C CA . PRO A 1 235 ? 10.399 1.359 -30.375 1.00 90.50 235 PRO A CA 1
ATOM 1848 C C . PRO A 1 235 ? 10.994 0.080 -29.758 1.00 90.50 235 PRO A C 1
ATOM 1850 O O . PRO A 1 235 ? 11.258 0.044 -28.548 1.00 90.50 235 PRO A O 1
ATOM 1853 N N . PRO A 1 236 ? 11.304 -0.949 -30.574 1.00 86.75 236 PRO A N 1
ATOM 1854 C CA . PRO A 1 236 ? 11.879 -2.206 -30.093 1.00 86.75 236 PRO A CA 1
ATOM 1855 C C . PRO A 1 236 ? 13.162 -2.060 -29.265 1.00 86.75 236 PRO A C 1
ATOM 1857 O O . PRO A 1 236 ? 13.437 -2.916 -28.435 1.00 86.75 236 PRO A O 1
ATOM 1860 N N . SER A 1 237 ? 13.923 -0.981 -29.462 1.00 85.38 237 SER A N 1
ATOM 1861 C CA . SER A 1 237 ? 15.154 -0.678 -28.723 1.00 85.38 237 SER A CA 1
ATOM 1862 C C . SER A 1 237 ? 14.930 -0.194 -27.285 1.00 85.38 237 SER A C 1
ATOM 1864 O O . SER A 1 237 ? 15.848 -0.275 -26.470 1.00 85.38 237 SER A O 1
ATOM 1866 N N . PHE A 1 238 ? 13.742 0.323 -26.957 1.00 85.19 238 PHE A N 1
ATOM 1867 C CA . PHE A 1 238 ? 13.445 0.892 -25.636 1.00 85.19 238 PHE A CA 1
ATOM 1868 C C . PHE A 1 238 ? 12.641 -0.045 -24.732 1.00 85.19 238 PHE A C 1
ATOM 1870 O O . PHE A 1 238 ? 12.716 0.091 -23.504 1.00 85.19 238 PHE A O 1
ATOM 1877 N N . ARG A 1 239 ? 11.908 -0.995 -25.324 1.00 88.75 239 ARG A N 1
ATOM 1878 C CA . ARG A 1 239 ? 11.099 -1.992 -24.611 1.00 88.75 239 ARG A CA 1
ATOM 1879 C C . ARG A 1 239 ? 11.938 -3.207 -24.181 1.00 88.75 239 ARG A C 1
ATOM 1881 O O . ARG A 1 239 ? 12.923 -3.522 -24.848 1.00 88.75 239 ARG A O 1
ATOM 1888 N N . PRO A 1 240 ? 11.577 -3.893 -23.083 1.00 91.19 240 PRO A N 1
ATOM 1889 C CA . PRO A 1 240 ? 12.253 -5.117 -22.682 1.00 91.19 240 PRO A CA 1
ATOM 1890 C C . PRO A 1 240 ? 11.890 -6.264 -23.636 1.00 91.19 240 PRO A C 1
ATOM 1892 O O . PRO A 1 240 ? 11.000 -6.149 -24.486 1.00 91.19 240 PRO A O 1
ATOM 1895 N N . HIS A 1 241 ? 12.584 -7.388 -23.496 1.00 93.06 241 HIS A N 1
ATOM 1896 C CA . HIS A 1 241 ? 12.319 -8.598 -24.254 1.00 93.06 241 HIS A CA 1
ATOM 1897 C C . HIS A 1 241 ? 10.843 -9.021 -24.091 1.00 93.06 241 HIS A C 1
ATOM 1899 O O . HIS A 1 241 ? 10.316 -8.956 -22.975 1.00 93.06 241 HIS A O 1
ATOM 1905 N N . PRO A 1 242 ? 10.164 -9.517 -25.149 1.00 92.62 242 PRO A N 1
ATOM 1906 C CA . PRO A 1 242 ? 8.734 -9.840 -25.093 1.00 92.62 242 PRO A CA 1
ATOM 1907 C C . PRO A 1 242 ? 8.340 -10.768 -23.936 1.00 92.62 242 PRO A C 1
ATOM 1909 O O . PRO A 1 242 ? 7.298 -10.583 -23.319 1.00 92.62 242 PRO A O 1
ATOM 1912 N N . GLN A 1 243 ? 9.200 -11.734 -23.598 1.00 93.19 243 GLN A N 1
ATOM 1913 C CA . GLN A 1 243 ? 8.993 -12.635 -22.456 1.00 93.19 243 GLN A CA 1
ATOM 1914 C C . GLN A 1 243 ? 8.989 -11.895 -21.110 1.00 93.19 243 GLN A C 1
ATOM 1916 O O . GLN A 1 243 ? 8.173 -12.205 -20.244 1.00 93.19 243 GLN A O 1
ATOM 1921 N N . THR A 1 244 ? 9.864 -10.903 -20.937 1.00 95.12 244 THR A N 1
ATOM 1922 C CA . THR A 1 244 ? 9.938 -10.080 -19.723 1.00 95.12 244 THR A CA 1
ATOM 1923 C C . THR A 1 244 ? 8.731 -9.151 -19.630 1.00 95.12 244 THR A C 1
ATOM 1925 O O . THR A 1 244 ? 8.114 -9.083 -18.569 1.00 95.12 244 THR A O 1
ATOM 1928 N N . SER A 1 245 ? 8.322 -8.518 -20.739 1.00 95.25 245 SER A N 1
ATOM 1929 C CA . SER A 1 245 ? 7.064 -7.756 -20.798 1.00 95.25 245 SER A CA 1
ATOM 1930 C C . SER A 1 245 ? 5.862 -8.612 -20.414 1.00 95.25 245 SER A C 1
ATOM 1932 O O . SER A 1 245 ? 5.079 -8.218 -19.554 1.00 95.25 245 SER A O 1
ATOM 1934 N N . LEU A 1 246 ? 5.744 -9.802 -21.007 1.00 95.81 246 LEU A N 1
ATOM 1935 C CA . LEU A 1 246 ? 4.644 -10.721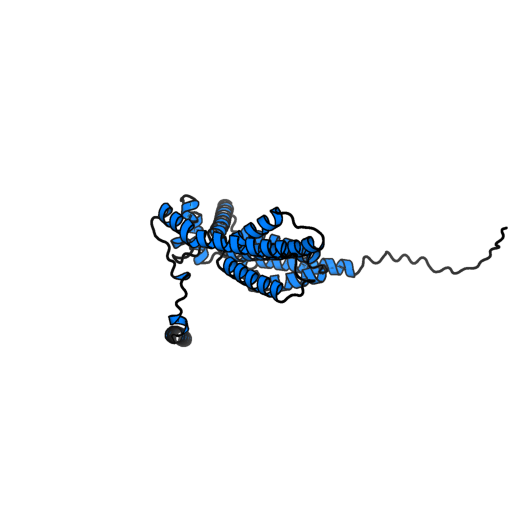 -20.733 1.00 95.81 246 LEU A CA 1
ATOM 1936 C C . LEU A 1 246 ? 4.653 -11.200 -19.277 1.00 95.81 246 LEU A C 1
ATOM 1938 O O . LEU A 1 246 ? 3.593 -11.325 -18.677 1.00 95.81 246 LEU A O 1
ATOM 1942 N N . SER A 1 247 ? 5.831 -11.409 -18.684 1.00 97.25 247 SER A N 1
ATOM 1943 C CA . SER A 1 247 ? 5.962 -11.805 -17.276 1.00 97.25 247 SER A CA 1
ATOM 1944 C C . SER A 1 247 ? 5.583 -10.674 -16.313 1.00 97.25 247 SER A C 1
ATOM 1946 O O . SER A 1 247 ? 4.918 -10.931 -15.313 1.00 97.25 247 SER A O 1
ATOM 1948 N N . ILE A 1 248 ? 5.946 -9.419 -16.618 1.00 97.81 248 ILE A N 1
ATOM 1949 C CA . ILE A 1 248 ? 5.527 -8.238 -15.838 1.00 97.81 248 ILE A CA 1
ATOM 1950 C C . ILE A 1 248 ? 4.007 -8.078 -15.908 1.00 97.81 248 ILE A C 1
ATOM 1952 O O . ILE A 1 248 ? 3.345 -8.026 -14.870 1.00 97.81 248 ILE A O 1
ATOM 1956 N N . SER A 1 249 ? 3.439 -8.054 -17.117 1.00 97.50 249 SER A N 1
ATOM 1957 C CA . SER A 1 249 ? 1.989 -7.960 -17.309 1.00 97.50 249 SER A CA 1
ATOM 1958 C C . SER A 1 249 ? 1.259 -9.142 -16.671 1.00 97.50 249 SER A C 1
ATOM 1960 O O . SER A 1 249 ? 0.252 -8.942 -16.000 1.00 97.50 249 SER A O 1
ATOM 1962 N N . GLY A 1 250 ? 1.793 -10.356 -16.812 1.00 97.88 250 GLY A N 1
ATOM 1963 C CA . GLY A 1 250 ? 1.251 -11.572 -16.214 1.00 97.88 250 GLY A CA 1
ATOM 1964 C C . GLY A 1 250 ? 1.221 -11.517 -14.688 1.00 97.88 250 GLY A C 1
ATOM 1965 O O . GLY A 1 250 ? 0.198 -11.850 -14.100 1.00 97.88 250 GLY A O 1
ATOM 1966 N N . ALA A 1 251 ? 2.283 -11.024 -14.042 1.00 98.25 251 ALA A N 1
ATOM 1967 C CA . ALA A 1 251 ? 2.306 -10.819 -12.593 1.00 98.25 251 ALA A CA 1
ATOM 1968 C C . ALA A 1 251 ? 1.245 -9.801 -12.136 1.00 98.25 251 ALA A C 1
ATOM 1970 O O . ALA A 1 251 ? 0.562 -10.034 -11.141 1.00 98.25 251 ALA A O 1
ATOM 1971 N N . CYS A 1 252 ? 1.060 -8.706 -12.884 1.00 98.06 252 CYS A N 1
ATOM 1972 C CA . CYS A 1 252 ? 0.032 -7.704 -12.586 1.00 98.06 252 CYS A CA 1
ATOM 1973 C C . CYS A 1 252 ? -1.379 -8.286 -12.725 1.00 98.06 252 CYS A C 1
ATOM 1975 O O . CYS A 1 252 ? -2.193 -8.160 -11.815 1.00 98.06 252 CYS A O 1
ATOM 1977 N N . VAL A 1 253 ? -1.659 -8.955 -13.849 1.00 98.31 253 VAL A N 1
ATOM 1978 C CA . VAL A 1 253 ? -2.956 -9.593 -14.112 1.00 98.31 253 VAL A CA 1
ATOM 1979 C C . VAL A 1 253 ? -3.245 -10.663 -13.064 1.00 98.31 253 VAL A C 1
ATOM 1981 O O . VAL A 1 253 ? -4.347 -10.700 -12.529 1.00 98.31 253 VAL A O 1
ATOM 1984 N N . ALA A 1 254 ? -2.260 -11.490 -12.709 1.00 98.31 254 ALA A N 1
ATOM 1985 C CA . ALA A 1 254 ? -2.415 -12.490 -11.659 1.00 98.31 254 ALA A CA 1
ATOM 1986 C C . ALA A 1 254 ? -2.757 -11.847 -10.308 1.00 98.31 254 ALA A C 1
ATOM 1988 O O . ALA A 1 254 ? -3.670 -12.316 -9.636 1.00 98.31 254 ALA A O 1
ATOM 1989 N N . ALA A 1 255 ? -2.082 -10.761 -9.918 1.00 98.25 255 ALA A N 1
ATOM 1990 C CA . ALA A 1 255 ? -2.386 -10.052 -8.674 1.00 98.25 255 ALA A CA 1
ATOM 1991 C C . ALA A 1 255 ? -3.808 -9.458 -8.679 1.00 98.25 255 ALA A C 1
ATOM 1993 O O . ALA A 1 255 ? -4.526 -9.597 -7.690 1.00 98.25 255 ALA A O 1
ATOM 1994 N N . VAL A 1 256 ? -4.249 -8.879 -9.803 1.00 97.94 256 VAL A N 1
ATOM 1995 C CA . VAL A 1 256 ? -5.629 -8.388 -9.979 1.00 97.94 256 VAL A CA 1
ATOM 1996 C C . VAL A 1 256 ? -6.642 -9.525 -9.867 1.00 97.94 256 VAL A C 1
ATOM 1998 O O . VAL A 1 256 ? -7.623 -9.395 -9.137 1.00 97.94 256 VAL A O 1
ATOM 2001 N N . LEU A 1 257 ? -6.421 -10.642 -10.564 1.00 98.00 257 LEU A N 1
ATOM 2002 C CA . LEU A 1 257 ? -7.332 -11.787 -10.550 1.00 98.00 257 LEU A CA 1
ATOM 2003 C C . LEU A 1 257 ? -7.434 -12.399 -9.154 1.00 98.00 257 LEU A C 1
ATOM 2005 O O . LEU A 1 257 ? -8.540 -12.587 -8.655 1.00 98.00 257 LEU A O 1
ATOM 2009 N N . VAL A 1 258 ? -6.298 -12.654 -8.500 1.00 98.06 258 VAL A N 1
ATOM 2010 C CA . VAL A 1 258 ? -6.269 -13.205 -7.138 1.00 98.06 258 VAL A CA 1
ATOM 2011 C C . VAL A 1 258 ? -6.949 -12.252 -6.159 1.00 98.06 258 VAL A C 1
ATOM 2013 O O . VAL A 1 258 ? -7.783 -12.693 -5.373 1.00 98.06 258 VAL A O 1
ATOM 2016 N N . GLY A 1 259 ? -6.666 -10.950 -6.237 1.00 96.88 259 GLY A N 1
ATOM 2017 C CA . GLY A 1 259 ? -7.322 -9.949 -5.397 1.00 96.88 259 GLY A CA 1
ATOM 2018 C C . GLY A 1 259 ? -8.830 -9.838 -5.651 1.00 96.88 259 GLY A C 1
ATOM 2019 O O . GLY A 1 259 ? -9.605 -9.684 -4.712 1.00 96.88 259 GLY A O 1
ATOM 2020 N N . THR A 1 260 ? -9.271 -9.994 -6.902 1.00 95.81 260 THR A N 1
ATOM 2021 C CA . THR A 1 260 ? -10.698 -9.978 -7.266 1.00 95.81 260 THR A CA 1
ATOM 2022 C C . THR A 1 260 ? -11.417 -11.215 -6.736 1.00 95.81 260 THR A C 1
ATOM 2024 O O . THR A 1 260 ? -12.471 -11.089 -6.118 1.00 95.81 260 THR A O 1
ATOM 2027 N N . VAL A 1 261 ? -10.830 -12.405 -6.908 1.00 97.50 261 VAL A N 1
ATOM 2028 C CA . VAL A 1 261 ? -11.352 -13.655 -6.330 1.00 97.50 261 VAL A CA 1
ATOM 2029 C C . VAL A 1 261 ? -11.394 -13.560 -4.806 1.00 97.50 261 VAL A C 1
ATOM 2031 O O . VAL A 1 261 ? -12.363 -13.992 -4.183 1.00 97.50 261 VAL A O 1
ATOM 2034 N N . TYR A 1 262 ? -10.376 -12.954 -4.197 1.00 97.25 262 TYR A N 1
ATOM 2035 C CA . TYR A 1 262 ? -10.353 -12.724 -2.762 1.00 97.25 262 TYR A CA 1
ATOM 2036 C C . TYR A 1 262 ? -11.517 -11.832 -2.301 1.00 97.25 262 TYR A C 1
ATOM 2038 O O . TYR A 1 262 ? -12.293 -12.266 -1.452 1.00 97.25 262 TYR A O 1
ATOM 2046 N N . ASN A 1 263 ? -11.688 -10.653 -2.912 1.00 96.12 263 ASN A N 1
ATOM 2047 C CA . ASN A 1 263 ? -12.751 -9.686 -2.599 1.00 96.12 263 ASN A CA 1
ATOM 2048 C C . ASN A 1 263 ? -14.164 -10.248 -2.844 1.00 96.12 263 ASN A C 1
ATOM 2050 O O . ASN A 1 263 ? -15.082 -9.991 -2.076 1.00 96.12 263 ASN A O 1
ATOM 2054 N N . GLN A 1 264 ? -14.367 -11.023 -3.911 1.00 95.19 264 GLN A N 1
ATOM 2055 C CA . GLN A 1 264 ? -15.710 -11.476 -4.296 1.00 95.19 264 GLN A CA 1
ATOM 2056 C C . GLN A 1 264 ? -16.114 -12.816 -3.678 1.00 95.19 264 GLN A C 1
ATOM 2058 O O . GLN A 1 264 ? -17.304 -13.082 -3.528 1.00 95.19 264 GLN A O 1
ATOM 2063 N N . VAL A 1 265 ? -15.150 -13.678 -3.340 1.00 96.25 265 VAL A N 1
ATOM 2064 C CA . VAL A 1 265 ? -15.436 -15.063 -2.936 1.00 96.25 265 VAL A CA 1
ATOM 2065 C C . VAL A 1 265 ? -14.861 -15.380 -1.564 1.00 96.25 265 VAL A C 1
ATOM 2067 O O . VAL A 1 265 ? -15.602 -15.802 -0.674 1.00 96.25 265 VAL A O 1
ATOM 2070 N N . ILE A 1 266 ? -13.552 -15.195 -1.381 1.00 96.94 266 ILE A N 1
ATOM 2071 C CA . ILE A 1 266 ? -12.849 -15.687 -0.187 1.00 96.94 266 ILE A CA 1
ATOM 2072 C C . ILE A 1 266 ? -13.255 -14.880 1.044 1.00 96.94 266 ILE A C 1
ATOM 2074 O O . ILE A 1 266 ? -13.778 -15.448 2.001 1.00 96.94 266 ILE A O 1
ATOM 2078 N N . ALA A 1 267 ? -13.047 -13.565 1.018 1.00 95.81 267 ALA A N 1
ATOM 2079 C CA . ALA A 1 267 ? -13.328 -12.703 2.156 1.00 95.81 267 ALA A CA 1
ATOM 2080 C C . ALA A 1 267 ? -14.825 -12.675 2.524 1.00 95.81 267 ALA A C 1
ATOM 2082 O O . ALA A 1 267 ? -15.121 -12.895 3.696 1.00 95.81 267 ALA A O 1
ATOM 2083 N N . PRO A 1 268 ? -15.790 -12.573 1.587 1.00 96.50 268 PRO A N 1
ATOM 2084 C CA . PRO A 1 268 ? -17.215 -12.676 1.920 1.00 96.50 268 PRO A CA 1
ATOM 2085 C C . PRO A 1 268 ? -17.608 -13.998 2.574 1.00 96.50 268 PRO A C 1
ATOM 2087 O O . PRO A 1 268 ? -18.415 -14.026 3.502 1.00 96.50 268 PRO A O 1
ATOM 2090 N N . SER A 1 269 ? -17.013 -15.107 2.127 1.00 96.69 269 SER A N 1
ATOM 2091 C CA . SER A 1 269 ? -17.251 -16.413 2.745 1.00 96.69 269 SER A CA 1
ATOM 2092 C C . SER A 1 269 ? -16.688 -16.478 4.165 1.00 96.69 269 SER A C 1
ATOM 2094 O O . SER A 1 269 ? -17.331 -17.039 5.048 1.00 96.69 269 SER A O 1
ATOM 2096 N N . LEU A 1 270 ? -15.520 -15.876 4.405 1.00 96.81 270 LEU A N 1
ATOM 2097 C CA . LEU A 1 270 ? -14.941 -15.767 5.745 1.00 96.81 270 LEU A CA 1
ATOM 2098 C C . LEU A 1 270 ? -15.788 -14.870 6.655 1.00 96.81 270 LEU A C 1
ATOM 2100 O O . LEU A 1 270 ? -16.072 -15.274 7.776 1.00 96.81 270 LEU A O 1
ATOM 2104 N N . ILE A 1 271 ? -16.255 -13.719 6.166 1.00 96.56 271 ILE A N 1
ATOM 2105 C CA . ILE A 1 271 ? -17.123 -12.793 6.911 1.00 96.56 271 ILE A CA 1
ATOM 2106 C C . ILE A 1 271 ? -18.402 -13.511 7.358 1.00 96.56 271 ILE A C 1
ATOM 2108 O O . ILE A 1 271 ? -18.712 -13.526 8.549 1.00 96.56 271 ILE A O 1
ATOM 2112 N N . ARG A 1 272 ? -19.090 -14.201 6.438 1.00 96.56 272 ARG A N 1
ATOM 2113 C CA . ARG A 1 272 ? -20.279 -15.002 6.766 1.00 96.56 272 ARG A CA 1
ATOM 2114 C C . ARG A 1 272 ? -20.010 -16.057 7.832 1.00 96.56 272 ARG A C 1
ATOM 2116 O O . ARG A 1 272 ? -20.761 -16.162 8.796 1.00 96.56 272 ARG A O 1
ATOM 2123 N N . ASN A 1 273 ? -18.951 -16.844 7.652 1.00 96.94 273 ASN A N 1
ATOM 2124 C CA . ASN A 1 273 ? -18.652 -17.967 8.538 1.00 96.94 273 ASN A CA 1
ATOM 2125 C C . ASN A 1 273 ? -18.203 -17.515 9.933 1.00 96.94 273 ASN A C 1
ATOM 2127 O O . ASN A 1 273 ? -18.468 -18.208 10.910 1.00 96.94 273 ASN A O 1
ATOM 2131 N N . LEU A 1 274 ? -17.502 -16.383 10.023 1.00 96.31 274 LEU A N 1
ATOM 2132 C CA . LEU A 1 274 ? -16.936 -15.886 11.276 1.00 96.31 274 LEU A CA 1
ATOM 2133 C C . LEU A 1 274 ? -17.902 -14.977 12.040 1.00 96.31 274 LEU A C 1
ATOM 2135 O O . LEU A 1 274 ? -17.899 -15.006 13.267 1.00 96.31 274 LEU A O 1
ATOM 2139 N N . ASN A 1 275 ? -18.713 -14.185 11.333 1.00 95.31 275 ASN A N 1
ATOM 2140 C CA . ASN A 1 275 ? -19.524 -13.121 11.928 1.00 95.31 275 ASN A CA 1
ATOM 2141 C C . ASN A 1 275 ? -21.037 -13.266 11.694 1.00 95.31 275 ASN A C 1
ATOM 2143 O O . ASN A 1 275 ? -21.814 -12.520 12.285 1.00 95.31 275 ASN A O 1
ATOM 2147 N N . GLY A 1 276 ? -21.479 -14.241 10.894 1.00 94.88 276 GLY A N 1
ATOM 2148 C CA . GLY A 1 276 ? -22.895 -14.604 10.772 1.00 94.88 276 GLY A CA 1
ATOM 2149 C C . GLY A 1 276 ? -23.751 -13.647 9.937 1.00 94.88 276 GLY A C 1
ATOM 2150 O O . GLY A 1 276 ? -24.975 -13.720 10.015 1.00 94.88 276 GLY A O 1
ATOM 2151 N N . TYR A 1 277 ? -23.137 -12.766 9.144 1.00 94.75 277 TYR A N 1
ATOM 2152 C CA . TYR A 1 277 ? -23.838 -11.840 8.251 1.00 94.75 277 TYR A CA 1
ATOM 2153 C C . TYR A 1 277 ? -23.168 -11.753 6.872 1.00 94.75 277 TYR A C 1
ATOM 2155 O O . TYR A 1 277 ? -21.991 -12.083 6.714 1.00 94.75 277 TYR A O 1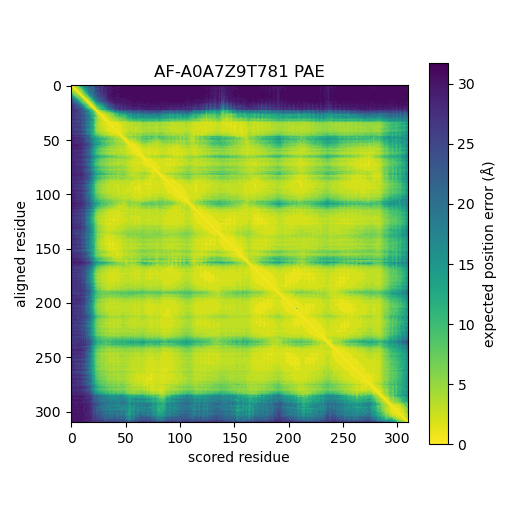
ATOM 2163 N N . ASP A 1 278 ? -23.922 -11.304 5.867 1.00 93.88 278 ASP A N 1
ATOM 2164 C CA . ASP A 1 278 ? -23.410 -11.044 4.519 1.00 93.88 278 ASP A CA 1
ATOM 2165 C C . ASP A 1 278 ? -22.828 -9.623 4.409 1.00 93.88 278 ASP A C 1
ATOM 2167 O O . ASP A 1 278 ? -23.473 -8.668 4.852 1.00 93.88 278 ASP A O 1
ATOM 2171 N N . PRO A 1 279 ? -21.631 -9.442 3.818 1.00 94.25 279 PRO A N 1
ATOM 2172 C CA . PRO A 1 279 ? -21.055 -8.113 3.628 1.00 94.25 279 PRO A CA 1
ATOM 2173 C C . PRO A 1 279 ? -21.842 -7.277 2.613 1.00 94.25 279 PRO A C 1
ATOM 2175 O O . PRO A 1 279 ? -22.283 -7.785 1.579 1.00 94.25 279 PRO A O 1
ATOM 2178 N N . ASP A 1 280 ? -21.952 -5.971 2.870 1.00 93.00 280 ASP A N 1
ATOM 2179 C CA . ASP A 1 280 ? -22.600 -5.031 1.956 1.00 93.00 280 ASP A CA 1
ATOM 2180 C C . ASP A 1 280 ? -21.622 -4.494 0.895 1.00 93.00 280 ASP A C 1
ATOM 2182 O O . ASP A 1 280 ? -20.640 -3.810 1.193 1.00 93.00 280 ASP A O 1
ATOM 2186 N N . PHE A 1 281 ? -21.927 -4.775 -0.373 1.00 91.88 281 PHE A N 1
ATOM 2187 C CA . PHE A 1 281 ? -21.168 -4.330 -1.544 1.00 91.88 281 PHE A CA 1
ATOM 2188 C C . PHE A 1 281 ? -21.625 -2.975 -2.102 1.00 91.88 281 PHE A C 1
ATOM 2190 O O . PHE A 1 281 ? -21.110 -2.549 -3.136 1.00 91.88 281 PHE A O 1
ATOM 2197 N N . SER A 1 282 ? -22.563 -2.273 -1.462 1.00 87.88 282 SER A N 1
ATOM 2198 C CA . SER A 1 282 ? -23.081 -0.977 -1.927 1.00 87.88 282 SER A CA 1
ATOM 2199 C C . SER A 1 282 ? -21.968 0.025 -2.265 1.00 87.88 282 SER A C 1
ATOM 2201 O O . SER A 1 282 ? -21.994 0.643 -3.326 1.00 87.88 282 SER A O 1
ATOM 2203 N N . TYR A 1 283 ? -20.915 0.094 -1.446 1.00 83.44 283 TYR A N 1
ATOM 2204 C CA . TYR A 1 283 ? -19.747 0.956 -1.667 1.00 83.44 283 TYR A CA 1
ATOM 2205 C C . TYR A 1 283 ? -18.864 0.534 -2.863 1.00 83.44 283 TYR A C 1
ATOM 2207 O O . TYR A 1 283 ? -17.983 1.279 -3.289 1.00 83.44 283 TYR A O 1
ATOM 2215 N N . GLN A 1 284 ? -19.026 -0.680 -3.399 1.00 86.00 284 GLN A N 1
ATOM 2216 C CA . GLN A 1 284 ? -18.354 -1.158 -4.626 1.00 86.00 284 GLN A CA 1
ATOM 2217 C C . GLN A 1 284 ? -19.136 -0.815 -5.887 1.00 86.00 284 GLN A C 1
ATOM 2219 O O . GLN A 1 284 ? -18.556 -0.735 -6.970 1.00 86.00 284 GLN A O 1
ATOM 2224 N N . ASN A 1 285 ? -20.441 -0.611 -5.747 1.00 83.38 285 ASN A N 1
ATOM 2225 C CA . ASN A 1 285 ? -21.341 -0.451 -6.868 1.00 83.38 285 ASN A CA 1
ATOM 2226 C C . ASN A 1 285 ? -21.491 1.027 -7.197 1.00 83.38 285 ASN A C 1
ATOM 2228 O O . ASN A 1 285 ? -22.133 1.797 -6.483 1.00 83.38 285 ASN A O 1
ATOM 2232 N N . LEU A 1 286 ? -20.896 1.431 -8.316 1.00 74.62 286 LEU A N 1
ATOM 2233 C CA . LEU A 1 286 ? -21.051 2.785 -8.810 1.00 74.62 286 LEU A CA 1
ATOM 2234 C C . LEU A 1 286 ? -22.426 2.911 -9.471 1.00 74.62 286 LEU A C 1
ATOM 2236 O O . LEU A 1 286 ? -22.658 2.360 -10.547 1.00 74.62 286 LEU A O 1
ATOM 2240 N N . ASN A 1 287 ? -23.350 3.620 -8.820 1.00 75.69 287 ASN A N 1
ATOM 2241 C CA . ASN A 1 287 ? -24.648 3.913 -9.416 1.00 75.69 287 ASN A CA 1
ATOM 2242 C C . ASN A 1 287 ? -24.466 4.962 -10.526 1.00 75.69 287 ASN A C 1
ATOM 2244 O O . ASN A 1 287 ? -24.420 6.165 -10.266 1.00 75.69 287 ASN A O 1
ATOM 2248 N N . LEU A 1 288 ? -24.336 4.487 -11.766 1.00 78.06 288 LEU A N 1
ATOM 2249 C CA . LEU A 1 288 ? -24.132 5.332 -12.941 1.00 78.06 288 LEU A CA 1
ATOM 2250 C C . LEU A 1 288 ? -25.299 6.299 -13.173 1.00 78.06 288 LEU A C 1
ATOM 2252 O O . LEU A 1 288 ? -25.069 7.396 -13.672 1.00 78.06 288 LEU A O 1
ATOM 2256 N N . GLU A 1 289 ? -26.524 5.946 -12.776 1.00 79.12 289 GLU A N 1
ATOM 2257 C CA . GLU A 1 289 ? -27.689 6.830 -12.906 1.00 79.12 289 GLU A CA 1
ATOM 2258 C C . GLU A 1 289 ? -27.535 8.084 -12.035 1.00 79.12 289 GLU A C 1
ATOM 2260 O O . GLU A 1 289 ? -27.864 9.191 -12.462 1.00 79.12 289 GLU A O 1
ATOM 2265 N N . ASN A 1 290 ? -26.933 7.942 -10.850 1.00 71.50 290 ASN A N 1
ATOM 2266 C CA . ASN A 1 290 ? -26.687 9.064 -9.945 1.00 71.50 290 ASN A CA 1
ATOM 2267 C C . ASN A 1 290 ? -25.650 10.063 -10.478 1.00 71.50 290 ASN A C 1
ATOM 2269 O O . ASN A 1 290 ? -25.685 11.220 -10.068 1.00 71.50 290 ASN A O 1
ATOM 2273 N N . LEU A 1 291 ? -24.758 9.664 -11.396 1.00 71.38 291 LEU A N 1
ATOM 2274 C CA . LEU A 1 291 ? -23.816 10.599 -12.030 1.00 71.38 291 LEU A CA 1
ATOM 2275 C C . LEU A 1 291 ? -24.517 11.580 -12.976 1.00 71.38 291 LEU A C 1
ATOM 2277 O O . LEU A 1 291 ? -24.072 12.717 -13.123 1.00 71.38 291 LEU A O 1
ATOM 2281 N N . TRP A 1 292 ? -25.606 11.140 -13.606 1.00 79.19 292 TRP A N 1
ATOM 2282 C CA . TRP A 1 292 ? -26.402 11.946 -14.535 1.00 79.19 292 TRP A CA 1
ATOM 2283 C C . TRP A 1 292 ? -27.586 12.637 -13.853 1.00 79.19 292 TRP A C 1
ATOM 2285 O O . TRP A 1 292 ? -28.219 13.514 -14.440 1.00 79.19 292 TRP A O 1
ATOM 2295 N N . SER A 1 293 ? -27.889 12.258 -12.612 1.00 81.25 293 SER A N 1
ATOM 2296 C CA . SER A 1 293 ? -28.950 12.861 -11.817 1.00 81.25 293 SER A CA 1
ATOM 2297 C C . SER A 1 293 ? -28.529 14.229 -11.284 1.00 81.25 293 SER A C 1
ATOM 2299 O O . SER A 1 293 ? -27.463 14.387 -10.693 1.00 81.25 293 SER A O 1
ATOM 2301 N N . ILE A 1 294 ? -29.402 15.228 -11.434 1.00 84.25 294 ILE A N 1
ATOM 2302 C CA . ILE A 1 294 ? -29.215 16.554 -10.828 1.00 84.25 294 ILE A CA 1
ATOM 2303 C C . ILE A 1 294 ? -29.503 16.553 -9.315 1.00 84.25 294 ILE A C 1
ATOM 2305 O O . ILE A 1 294 ? -29.100 17.470 -8.604 1.00 84.25 294 ILE A O 1
ATOM 2309 N N . ILE A 1 295 ? -30.186 15.520 -8.810 1.00 83.75 295 ILE A N 1
ATOM 2310 C CA . ILE A 1 295 ? -30.712 15.461 -7.439 1.00 83.75 295 ILE A CA 1
ATOM 2311 C C . ILE A 1 295 ? -29.598 15.520 -6.377 1.00 83.75 295 ILE A C 1
ATOM 2313 O O . ILE A 1 295 ? -29.720 16.341 -5.467 1.00 83.75 295 ILE A O 1
ATOM 2317 N N . PRO A 1 296 ? -28.490 14.751 -6.471 1.00 79.00 296 PRO A N 1
ATOM 2318 C CA . PRO A 1 296 ? -27.403 14.839 -5.493 1.00 79.00 296 PRO A CA 1
ATOM 2319 C C . PRO A 1 296 ? -26.764 16.234 -5.457 1.00 79.00 296 PRO A C 1
ATOM 2321 O O . PRO A 1 296 ? -26.424 16.738 -4.389 1.00 79.00 296 PRO A O 1
ATOM 2324 N N . TRP A 1 297 ? -26.654 16.892 -6.615 1.00 80.31 297 TRP A N 1
ATOM 2325 C CA . TRP A 1 297 ? -26.114 18.249 -6.728 1.00 80.31 297 TRP A CA 1
ATOM 2326 C C . TRP A 1 297 ? -27.045 19.292 -6.104 1.00 80.31 297 TRP A C 1
ATOM 2328 O O . TRP A 1 297 ? -26.579 20.208 -5.429 1.00 80.31 297 TRP A O 1
ATOM 2338 N N . GLN A 1 298 ? -28.360 19.130 -6.272 1.00 84.00 298 GLN A N 1
ATOM 2339 C CA . GLN A 1 298 ? -29.360 19.972 -5.613 1.00 84.00 298 GLN A CA 1
ATOM 2340 C C . GLN A 1 298 ? -29.345 19.788 -4.095 1.00 84.00 298 GLN A C 1
ATOM 2342 O O . GLN A 1 298 ? -29.365 20.780 -3.371 1.00 84.00 298 GLN A O 1
ATOM 2347 N N . GLN A 1 299 ? -29.256 18.549 -3.608 1.00 84.06 299 GLN A N 1
ATOM 2348 C CA . GLN A 1 299 ? -29.153 18.257 -2.175 1.00 84.06 299 GLN A CA 1
ATOM 2349 C C . GLN A 1 299 ? -27.874 18.843 -1.569 1.00 84.06 299 GLN A C 1
ATOM 2351 O O . GLN A 1 299 ? -27.930 19.474 -0.515 1.00 84.06 299 GLN A O 1
ATOM 2356 N N . ALA A 1 300 ? -26.737 18.714 -2.258 1.00 81.19 300 ALA A N 1
ATOM 2357 C CA . ALA A 1 300 ? -25.486 19.336 -1.838 1.00 81.19 300 ALA A CA 1
ATOM 2358 C C . ALA A 1 300 ? -25.598 20.871 -1.796 1.00 81.19 300 ALA A C 1
ATOM 2360 O O . ALA A 1 300 ? -25.174 21.495 -0.824 1.00 81.19 300 ALA A O 1
ATOM 2361 N N . GLY A 1 301 ? -26.223 21.483 -2.808 1.00 85.12 301 GLY A N 1
ATOM 2362 C CA . GLY A 1 301 ? -26.492 22.923 -2.829 1.00 85.12 301 GLY A CA 1
ATOM 2363 C C . GLY A 1 301 ? -27.399 23.376 -1.680 1.00 85.12 301 GLY A C 1
ATOM 2364 O O . GLY A 1 301 ? -27.115 24.379 -1.033 1.00 85.12 301 GLY A O 1
ATOM 2365 N N . GLN A 1 302 ? -28.449 22.611 -1.373 1.00 86.06 302 GLN A N 1
ATOM 2366 C CA . GLN A 1 302 ? -29.341 22.879 -0.242 1.00 86.06 302 GLN A CA 1
ATOM 2367 C C . GLN A 1 302 ? -28.619 22.762 1.103 1.00 86.06 302 GLN A C 1
ATOM 2369 O O . GLN A 1 302 ? -28.817 23.615 1.961 1.00 86.06 302 GLN A O 1
ATOM 2374 N N . MET A 1 303 ? -27.747 21.765 1.282 1.00 82.12 303 MET A N 1
ATOM 2375 C CA . MET A 1 303 ? -26.918 21.642 2.487 1.00 82.12 303 MET A CA 1
ATOM 2376 C C . MET A 1 303 ? -25.990 22.848 2.674 1.00 82.12 303 MET A C 1
ATOM 2378 O O . MET A 1 303 ? -25.849 23.337 3.792 1.00 82.12 303 MET A O 1
ATOM 2382 N N . PHE A 1 304 ? -25.401 23.355 1.587 1.00 80.38 304 PHE A N 1
ATOM 2383 C CA . PHE A 1 304 ? -24.564 24.556 1.618 1.00 80.38 304 PHE A CA 1
ATOM 2384 C C . PHE A 1 304 ? -25.347 25.810 2.003 1.00 80.38 304 PHE A C 1
ATOM 2386 O O . PHE A 1 304 ? -24.892 26.578 2.845 1.00 80.38 304 PHE A O 1
ATOM 2393 N N . LEU A 1 305 ? -26.528 26.009 1.412 1.00 81.38 305 LEU A N 1
ATOM 2394 C CA . LEU A 1 305 ? -27.390 27.145 1.745 1.00 81.38 305 LEU A CA 1
ATOM 2395 C C . LEU A 1 305 ? -27.842 27.081 3.207 1.00 81.38 305 LEU A C 1
ATOM 2397 O O . LEU A 1 305 ? -27.769 28.074 3.918 1.00 81.38 305 LEU A O 1
ATOM 2401 N N . HIS A 1 306 ? -28.197 25.892 3.694 1.00 76.12 306 HIS A N 1
ATOM 2402 C CA . HIS A 1 306 ? -28.637 25.718 5.075 1.00 76.12 306 HIS A CA 1
ATOM 2403 C C . HIS A 1 306 ? -27.519 25.929 6.110 1.00 76.12 306 HIS A C 1
ATOM 2405 O O . HIS A 1 306 ? -27.802 26.313 7.239 1.00 76.12 306 HIS A O 1
ATOM 2411 N N . GLN A 1 307 ? -26.254 25.706 5.736 1.00 67.88 307 GLN A N 1
ATOM 2412 C CA . GLN A 1 307 ? -25.098 26.065 6.564 1.00 67.88 307 GLN A CA 1
ATOM 2413 C C . GLN A 1 307 ? -24.724 27.549 6.485 1.00 67.88 307 GLN A C 1
ATOM 2415 O O . GLN A 1 307 ? -24.098 28.042 7.414 1.00 67.88 307 GLN A O 1
ATOM 2420 N N . ALA A 1 308 ? -25.064 28.248 5.399 1.00 65.69 308 ALA A N 1
ATOM 2421 C CA . ALA A 1 308 ? -24.795 29.679 5.246 1.00 65.69 308 ALA A CA 1
ATOM 2422 C C . ALA A 1 308 ? -25.805 30.565 6.000 1.00 65.69 308 ALA A C 1
ATOM 2424 O O . ALA A 1 308 ? -25.489 31.710 6.316 1.00 65.69 308 ALA A O 1
ATOM 2425 N N . ASP A 1 309 ? -26.993 30.027 6.287 1.00 60.53 309 ASP A N 1
ATOM 2426 C CA . ASP A 1 309 ? -28.057 30.688 7.053 1.00 60.53 309 ASP A CA 1
ATOM 2427 C C . ASP A 1 309 ? -27.949 30.466 8.586 1.00 60.53 309 ASP A C 1
ATOM 2429 O O . ASP A 1 309 ? -28.816 30.925 9.335 1.00 60.53 309 ASP A O 1
ATOM 2433 N N . LEU A 1 310 ? -26.904 29.766 9.055 1.00 50.97 310 LEU A N 1
ATOM 2434 C CA . LEU A 1 310 ? -26.560 29.520 10.468 1.00 50.97 310 LEU A CA 1
ATOM 2435 C C . LEU A 1 310 ? -25.346 30.354 10.900 1.00 50.97 310 LEU A C 1
ATOM 2437 O O . LEU A 1 310 ? -25.366 30.842 12.054 1.00 50.97 310 LEU A O 1
#

Secondary structure (DSSP, 8-state):
-----------------------HHHHHHHHHHHHHHHHHHHHHTTTSS-B--HHHHHHHHHHTSSS-HHHHHT-HHHHSTTB----HHHHHHHHHHHHHHHHHHHTT------HHHHHHHHHHHHHHHHHHHHTS---HHHHHHHHHHHHTSHHHHHHTTBTT-HHHHHHHHHHHHHHHHHHHHHHHHTTSPPPHHHHHHHHHHHHHHHHH-HHHHHHHHHHHHHHHHHHHHS-TTTSPPHHHHHHHHHHHHHHHHHHHHIIIIIHHHHHHHHHSSPPB-GGG---HHHHH-SHHHHHHHHHHHHHHT-

Radius of gyration: 27.32 Å; Cα contacts (8 Å, |Δi|>4): 340; chains: 1; bounding box: 106×49×62 Å

Solvent-accessible surface area (backbone atoms only — not comparable to full-atom values): 16803 Å² total; per-residue (Å²): 132,87,83,86,83,90,82,89,83,86,83,89,75,77,90,70,88,68,70,76,74,82,42,72,66,56,58,48,51,52,58,48,56,45,50,36,54,54,39,50,51,43,12,40,36,58,61,63,44,23,42,77,54,78,66,34,49,54,39,42,53,53,59,69,44,100,62,60,67,67,46,54,49,49,28,35,60,65,75,44,76,33,43,39,65,55,29,49,58,21,44,53,53,37,34,52,30,37,53,52,39,52,55,38,45,77,72,74,42,88,57,44,48,27,56,57,31,47,52,36,49,55,49,36,55,49,52,48,51,52,40,36,41,72,73,69,62,42,53,72,60,62,45,29,50,56,50,29,56,56,40,67,33,66,68,46,27,66,46,32,11,34,46,82,45,43,30,60,50,50,30,53,37,32,50,52,51,38,52,48,49,51,51,48,46,49,57,38,43,78,80,42,83,66,60,70,67,61,47,52,50,45,20,52,35,48,30,48,13,27,32,20,27,60,66,27,43,52,51,51,53,51,47,52,53,53,50,51,51,47,57,71,73,42,57,80,89,78,41,58,55,69,69,57,49,49,47,52,53,46,26,52,51,48,20,50,51,52,42,48,50,34,53,72,48,50,52,44,51,48,18,30,75,60,67,74,46,81,73,37,54,66,80,72,56,78,63,66,67,62,75,75,41,63,60,66,58,50,52,52,51,50,55,52,52,61,60,72,79,106

Nearest PDB structures (foldseek):
  6p2r-assembly1_A  TM=4.922E-01  e=3.469E-02  Saccharomyces cerevisiae W303
  8oyv-assembly1_A  TM=3.514E-01  e=4.461E+00  synthetic construct
  7xrr-assembly1_A  TM=1.783E-01  e=4.679E-01  Homo sapiens